Protein AF-A0A9R1GMR2-F1 (afdb_monomer)

InterPro domains:
  IPR013057 Amino acid transporter, transmembrane domain [PF01490] (35-190)

Secondary structure (DSSP, 8-state):
-HHHHHHHS-HHHHHHHHHHHHHHHHHHHHHHHHHHHHHHHHH-S-GGGHHHHHHHHHHHHHHHHHHHHHHHHHHHHHHHHH-S-HHHHS---HHHHHHHHHHHHHHHHHHHHHHHHHHHHHHHHTT-TT---HHHHHHHHHHHHHHHHHHHHH---HHHHHHHHIIIIIIIIIIIHHHHHHHHHT-STTT-

Foldseek 3Di:
DLVVLPVPCPPVNVVVLLVVVLVVLLVLVLCVVVVVVVVVLVPDPDNVCVVVVVVVVVVVVCVVPVVVVVVLCVVQVVVCVVPVDSLVPDPDDPVSVVVVVVVVVVVVVVVV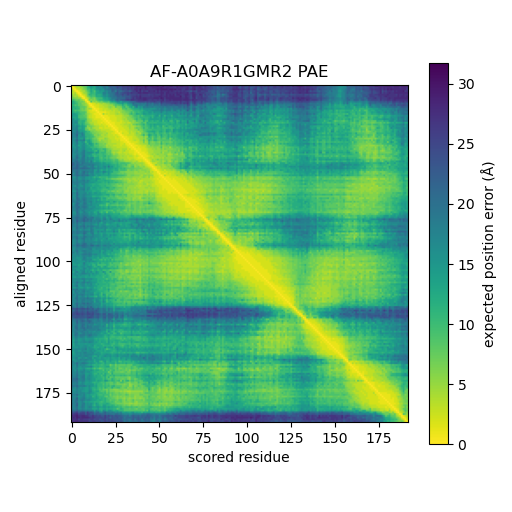VSCVVVLVVQCVVVVVVPPPDPVVSVVSSCVVVVSVVVSCVNDVPPPVSCVSNCVPNCCCNVPVPVVVVVCVQCVDPVRD

pLDDT: mean 72.35, std 10.61, range [33.09, 90.38]

Solvent-accessible surface area (backbone atoms only — not comparable to full-atom values): 10984 Å² total; per-residue (Å²): 111,71,69,63,47,65,72,67,51,48,76,65,57,53,51,50,53,49,48,52,49,47,52,52,52,34,56,51,48,45,52,48,52,57,48,49,57,49,49,54,47,67,72,39,96,58,54,90,52,47,70,61,53,51,52,52,50,51,53,50,51,46,65,61,46,51,59,56,50,50,53,49,42,73,74,41,47,78,56,47,78,82,35,74,49,74,79,73,72,54,72,96,40,76,68,51,53,51,51,51,52,52,50,51,54,48,50,54,52,51,48,55,60,61,47,48,61,52,47,51,53,49,36,56,74,70,64,56,75,84,63,87,51,67,67,63,54,53,58,67,41,44,77,63,48,50,57,55,53,52,49,50,72,76,52,80,51,64,47,66,49,52,51,51,42,50,58,53,40,46,45,45,57,70,46,49,51,51,50,52,50,50,54,62,64,46,63,47,87,91,60,104

Mean predicted aligned error: 11.54 Å

Organism: Triticum aestivum (NCBI:txid4565)

Radius of gyration: 20.89 Å; Cα contacts (8 Å, |Δi|>4): 67; chains: 1; bounding box: 50×49×48 Å

Sequence (192 aa):
WFEVLDGLLGRHWRNVGLAFNCTFLLFGSVIQLIACAREVMHAMWRPQKFKGIYLMATAYVLTLTLPSAASVYWAFGDELLTHSNALSLLPRTPFRDAAVVLMLVHQFITFGFACTPLYFVWEKLIGLHDCRSLCKRAAARLPVVVPIWFLAIVFPFFGPINSAVGSLLVSFTVYIIPALAHMITYRSAHAR

Structure (mmCIF, N/CA/C/O backbone):
data_AF-A0A9R1GMR2-F1
#
_entry.id   AF-A0A9R1GMR2-F1
#
loop_
_atom_site.group_PDB
_atom_site.id
_atom_site.type_symbol
_atom_site.label_atom_id
_atom_site.label_alt_id
_atom_site.label_comp_id
_atom_site.label_asym_id
_atom_site.label_entity_id
_atom_site.label_seq_id
_atom_site.pdbx_PDB_ins_code
_atom_site.Cartn_x
_atom_site.Cartn_y
_atom_site.Cartn_z
_atom_site.occupancy
_atom_site.B_iso_or_equiv
_atom_site.auth_seq_id
_atom_site.auth_comp_id
_atom_site.auth_asym_id
_atom_site.auth_atom_id
_atom_site.pdbx_PDB_model_num
ATOM 1 N N . TRP A 1 1 ? 1.083 -24.782 -15.218 1.00 35.00 1 TRP A N 1
ATOM 2 C CA . TRP A 1 1 ? 0.122 -24.505 -14.122 1.00 35.00 1 TRP A CA 1
ATOM 3 C C . TRP A 1 1 ? -0.592 -23.165 -14.302 1.00 35.00 1 TRP A C 1
ATOM 5 O O . TRP A 1 1 ? -1.801 -23.135 -14.140 1.00 35.00 1 TRP A O 1
ATOM 15 N N . PHE A 1 2 ? 0.111 -22.100 -14.718 1.00 33.09 2 PHE A N 1
ATOM 16 C CA . PHE A 1 2 ? -0.483 -20.808 -15.108 1.00 33.09 2 PHE A CA 1
ATOM 17 C C . PHE A 1 2 ? -1.527 -20.914 -16.246 1.00 33.09 2 PHE A C 1
ATOM 19 O O . PHE A 1 2 ? -2.593 -20.326 -16.140 1.00 33.09 2 PHE A O 1
ATOM 26 N N . GLU A 1 3 ? -1.286 -21.740 -17.273 1.00 39.78 3 GLU A N 1
ATOM 27 C CA . GLU A 1 3 ? -2.216 -21.910 -18.413 1.00 39.78 3 GLU A CA 1
ATOM 28 C C . GLU A 1 3 ? -3.515 -22.666 -18.082 1.00 39.78 3 GLU A C 1
ATOM 30 O O . GLU A 1 3 ? -4.559 -22.384 -18.661 1.00 39.78 3 GLU A O 1
ATOM 35 N N . VAL A 1 4 ? -3.484 -23.607 -17.130 1.00 45.56 4 VAL A N 1
ATOM 36 C CA . VAL A 1 4 ? -4.685 -24.374 -16.738 1.00 45.56 4 VAL A CA 1
ATOM 37 C C . VAL A 1 4 ? -5.609 -23.520 -15.868 1.00 45.56 4 VAL A C 1
ATOM 39 O O . VAL A 1 4 ? -6.827 -23.656 -15.939 1.00 45.56 4 VAL A O 1
ATOM 42 N N . LEU A 1 5 ? -5.044 -22.605 -15.076 1.00 45.72 5 LEU A N 1
ATOM 43 C CA . LEU A 1 5 ? -5.815 -21.699 -14.230 1.00 45.72 5 LEU A CA 1
ATOM 44 C C . LEU A 1 5 ? -6.415 -20.526 -15.017 1.00 45.72 5 LEU A C 1
ATOM 46 O O . LEU A 1 5 ? -7.558 -20.163 -14.758 1.00 45.72 5 LEU A O 1
ATOM 50 N N . ASP A 1 6 ? -5.689 -19.978 -15.997 1.00 47.38 6 ASP A N 1
ATOM 51 C CA . ASP A 1 6 ? -6.188 -18.888 -16.852 1.00 47.38 6 ASP A CA 1
ATOM 52 C C . ASP A 1 6 ? -7.309 -19.372 -17.798 1.00 47.38 6 ASP A C 1
ATOM 54 O O . ASP A 1 6 ? -8.230 -18.622 -18.120 1.00 47.38 6 ASP A O 1
ATOM 58 N N . GLY A 1 7 ? -7.292 -20.662 -18.167 1.00 50.00 7 GLY A N 1
ATOM 59 C CA . GLY A 1 7 ? -8.358 -21.307 -18.939 1.00 50.00 7 GLY A CA 1
ATOM 60 C C . GLY A 1 7 ? -9.614 -21.680 -18.137 1.00 50.00 7 GLY A C 1
ATOM 61 O O . GLY A 1 7 ? -10.703 -21.714 -18.707 1.00 50.00 7 GLY A O 1
ATOM 62 N N . LEU A 1 8 ? -9.500 -21.949 -16.828 1.00 50.34 8 LEU A N 1
ATOM 63 C CA . LEU A 1 8 ? -10.621 -22.426 -15.997 1.00 50.34 8 LEU A CA 1
ATOM 64 C C . LEU A 1 8 ? -11.260 -21.320 -15.141 1.00 50.34 8 LEU A C 1
ATOM 66 O O . LEU A 1 8 ? -12.461 -21.345 -14.864 1.00 50.34 8 LEU A O 1
ATOM 70 N N . LEU A 1 9 ? -10.468 -20.339 -14.705 1.00 54.12 9 LEU A N 1
ATOM 71 C CA . LEU A 1 9 ? -10.901 -19.278 -13.806 1.00 54.12 9 LEU A CA 1
ATOM 72 C C . LEU A 1 9 ? -11.269 -18.034 -14.624 1.00 54.12 9 LEU A C 1
ATOM 74 O O . LEU A 1 9 ? -10.518 -17.067 -14.737 1.00 54.12 9 LEU A O 1
ATOM 78 N N . GLY A 1 10 ? -12.458 -18.077 -15.228 1.00 57.47 10 GLY A N 1
ATOM 79 C CA . GLY A 1 10 ? -12.976 -16.994 -16.061 1.00 57.47 10 GLY A CA 1
ATOM 80 C C . GLY A 1 10 ? -12.913 -15.617 -15.383 1.00 57.47 10 GLY A C 1
ATOM 81 O O . GLY A 1 10 ? -12.927 -15.490 -14.157 1.00 57.47 10 GLY A O 1
ATOM 82 N N . ARG A 1 11 ? -12.911 -14.557 -16.203 1.00 58.81 11 ARG A N 1
ATOM 83 C CA . ARG A 1 11 ? -12.774 -13.129 -15.828 1.00 58.81 11 ARG A CA 1
ATOM 84 C C . ARG A 1 11 ? -13.598 -12.701 -14.598 1.00 58.81 11 ARG A C 1
ATOM 86 O O . ARG A 1 11 ? -13.189 -11.804 -13.868 1.00 58.81 11 ARG A O 1
ATOM 93 N N . HIS A 1 12 ? -14.729 -13.364 -14.353 1.00 59.09 12 HIS A N 1
ATOM 94 C CA . HIS A 1 12 ? -15.592 -13.174 -13.186 1.00 59.09 12 HIS A CA 1
ATOM 95 C C . HIS A 1 12 ? -14.939 -13.589 -11.856 1.00 59.09 12 HIS A C 1
ATOM 97 O O . HIS A 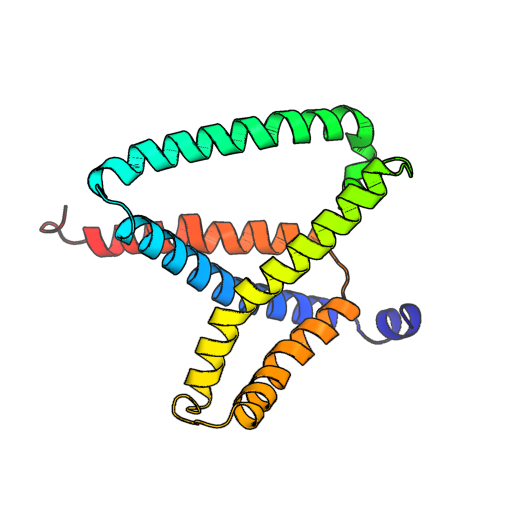1 12 ? -14.935 -12.803 -10.913 1.00 59.09 12 HIS A O 1
ATOM 103 N N . TRP A 1 13 ? -14.318 -14.766 -11.779 1.00 59.47 13 TRP A N 1
ATOM 104 C CA . TRP A 1 13 ? -13.655 -15.255 -10.562 1.00 59.47 13 TRP A CA 1
ATOM 105 C C . TRP A 1 13 ? -12.412 -14.438 -10.207 1.00 59.47 13 TRP A C 1
ATOM 107 O O . TRP A 1 13 ? -12.139 -14.199 -9.032 1.00 59.47 13 TRP A O 1
ATOM 117 N N . ARG A 1 14 ? -11.711 -13.923 -11.223 1.00 57.59 14 ARG A N 1
ATOM 118 C CA . ARG A 1 14 ? -10.612 -12.967 -11.046 1.00 57.59 14 ARG A CA 1
ATOM 119 C C . ARG A 1 14 ? -11.086 -11.663 -10.411 1.00 57.59 14 ARG A C 1
ATOM 121 O O . ARG A 1 14 ? -10.460 -11.170 -9.478 1.00 57.59 14 ARG A O 1
ATOM 128 N N . ASN A 1 15 ? -12.211 -11.128 -10.879 1.00 61.62 15 ASN A N 1
ATOM 129 C CA . ASN A 1 15 ? -12.783 -9.903 -10.327 1.00 61.62 15 ASN A CA 1
ATOM 130 C C . ASN A 1 15 ? -13.328 -10.117 -8.908 1.00 61.62 15 ASN A C 1
ATOM 132 O O . ASN A 1 15 ? -13.170 -9.238 -8.069 1.00 61.62 15 ASN A O 1
ATOM 136 N N . VAL A 1 16 ? -13.908 -11.286 -8.616 1.00 64.12 16 VAL A N 1
ATOM 137 C CA . VAL A 1 16 ? -14.381 -11.646 -7.268 1.00 64.12 16 VAL A CA 1
ATOM 138 C C . VAL A 1 16 ? -13.211 -11.795 -6.291 1.00 64.12 16 VAL A C 1
ATOM 140 O O . VAL A 1 16 ? -13.266 -11.245 -5.195 1.00 64.12 16 VAL A O 1
ATOM 143 N N . GLY A 1 17 ? -12.125 -12.463 -6.690 1.00 59.56 17 GLY A N 1
ATOM 144 C CA . GLY A 1 17 ? -10.912 -12.573 -5.874 1.00 59.56 17 GLY A CA 1
ATOM 145 C C . GLY A 1 17 ? -10.229 -11.222 -5.643 1.00 59.56 17 GLY A C 1
ATOM 146 O O . GLY A 1 17 ? -9.787 -10.933 -4.532 1.00 59.56 17 GLY A O 1
ATOM 147 N N . LEU A 1 18 ? -10.190 -10.360 -6.664 1.00 61.50 18 LEU A N 1
ATOM 148 C CA . LEU A 1 18 ? -9.691 -8.990 -6.539 1.00 61.50 18 LEU A CA 1
ATOM 149 C C . LEU A 1 18 ? -10.571 -8.163 -5.594 1.00 61.50 18 LEU A C 1
ATOM 151 O O . LEU A 1 18 ? -10.045 -7.505 -4.706 1.00 61.50 18 LEU A O 1
ATOM 155 N N . ALA A 1 19 ? -11.896 -8.235 -5.740 1.00 64.38 19 ALA A N 1
ATOM 156 C CA . ALA A 1 19 ? -12.843 -7.529 -4.881 1.00 64.38 19 ALA A CA 1
ATOM 157 C C . ALA A 1 19 ? -12.727 -7.987 -3.423 1.00 64.38 19 ALA A C 1
ATOM 159 O O . ALA A 1 19 ? -12.597 -7.149 -2.537 1.00 64.38 19 ALA A O 1
ATOM 160 N N . PHE A 1 20 ? -12.680 -9.297 -3.173 1.00 64.44 20 PHE A N 1
ATOM 161 C CA . PHE A 1 20 ? -12.497 -9.851 -1.833 1.00 64.44 20 PHE A CA 1
ATOM 162 C C . PHE A 1 20 ? -11.169 -9.407 -1.197 1.00 64.44 20 PHE A C 1
ATOM 164 O O . PHE A 1 20 ? -11.166 -8.938 -0.058 1.00 64.44 20 PHE A O 1
ATOM 171 N N . ASN A 1 21 ? -10.057 -9.470 -1.942 1.00 61.28 21 ASN A N 1
ATOM 172 C CA . ASN A 1 21 ? -8.765 -8.942 -1.490 1.00 61.28 21 ASN A CA 1
ATOM 173 C C . ASN A 1 21 ? -8.837 -7.449 -1.191 1.00 61.28 21 ASN A C 1
ATOM 175 O O . ASN A 1 21 ? -8.389 -7.020 -0.134 1.00 61.28 21 ASN A O 1
ATOM 179 N N . CYS A 1 22 ? -9.406 -6.657 -2.100 1.00 62.34 22 CYS A N 1
ATOM 180 C CA . CYS A 1 22 ? -9.548 -5.220 -1.918 1.00 62.34 22 CYS A CA 1
ATOM 181 C C . CYS A 1 22 ? -10.369 -4.907 -0.671 1.00 62.34 22 CYS A C 1
ATOM 183 O O . CYS A 1 22 ? -9.959 -4.044 0.091 1.00 62.34 22 CYS A O 1
ATOM 185 N N . THR A 1 23 ? -11.469 -5.619 -0.417 1.00 64.62 23 THR A N 1
ATOM 186 C CA . THR A 1 23 ? -12.300 -5.437 0.779 1.00 64.62 23 THR A CA 1
ATOM 187 C C . THR A 1 23 ? -11.544 -5.806 2.054 1.00 64.62 23 THR A C 1
ATOM 189 O O . THR A 1 23 ? -11.531 -5.027 3.004 1.00 64.62 23 THR A O 1
ATOM 192 N N . PHE A 1 24 ? -10.873 -6.957 2.085 1.00 64.56 24 PHE A N 1
ATOM 193 C CA . PHE A 1 24 ? -10.128 -7.404 3.261 1.00 64.56 24 PHE A CA 1
ATOM 194 C C . PHE A 1 24 ? -8.916 -6.506 3.561 1.00 64.56 24 PHE A C 1
ATOM 196 O O . PHE A 1 24 ? -8.709 -6.099 4.706 1.00 64.56 24 PHE A O 1
ATOM 203 N N . LEU A 1 25 ? -8.166 -6.118 2.525 1.00 64.44 25 LEU A N 1
ATOM 204 C CA . LEU A 1 25 ? -7.090 -5.132 2.621 1.00 64.44 25 LEU A CA 1
ATOM 205 C C . LEU A 1 25 ? -7.633 -3.764 3.025 1.00 64.44 25 LEU A C 1
ATOM 207 O O . LEU A 1 25 ? -6.976 -3.072 3.799 1.00 64.44 25 LEU A O 1
ATOM 211 N N . LEU A 1 26 ? -8.834 -3.389 2.577 1.00 65.56 26 LEU A N 1
ATOM 212 C CA . LEU A 1 26 ? -9.488 -2.163 3.015 1.00 65.56 26 LEU A CA 1
ATOM 213 C C . LEU A 1 26 ? -9.686 -2.163 4.522 1.00 65.56 26 LEU A C 1
ATOM 215 O O . LEU A 1 26 ? -9.148 -1.294 5.201 1.00 65.56 26 LEU A O 1
ATOM 219 N N . PHE A 1 27 ? -10.375 -3.167 5.060 1.00 66.31 27 PHE A N 1
ATOM 220 C CA . PHE A 1 27 ? -10.623 -3.249 6.498 1.00 66.31 27 PHE A CA 1
ATOM 221 C C . PHE A 1 27 ? -9.325 -3.329 7.311 1.00 66.31 27 PHE A C 1
ATOM 223 O O . PHE A 1 27 ? -9.172 -2.578 8.274 1.00 66.31 27 PHE A O 1
ATOM 230 N N . GLY A 1 28 ? -8.365 -4.167 6.904 1.00 65.94 28 GLY A N 1
ATOM 231 C CA . GLY A 1 28 ? -7.078 -4.296 7.593 1.00 65.94 28 GLY A CA 1
ATOM 232 C C . GLY A 1 28 ? -6.288 -2.987 7.625 1.00 65.94 28 GLY A C 1
ATOM 233 O O . GLY A 1 28 ? -5.808 -2.570 8.678 1.00 65.94 28 GLY A O 1
ATOM 234 N N . SER A 1 29 ? -6.216 -2.286 6.496 1.00 64.75 29 SER A N 1
ATOM 235 C CA . SER A 1 29 ? -5.419 -1.063 6.381 1.00 64.75 29 SER A CA 1
ATOM 236 C C . SER A 1 29 ? -6.103 0.154 7.003 1.00 64.75 29 SER A C 1
ATOM 238 O O . SER A 1 29 ? -5.415 1.006 7.557 1.00 64.75 29 SER A O 1
ATOM 240 N N . VAL A 1 30 ? -7.442 0.237 6.976 1.00 66.81 30 VAL A N 1
ATOM 241 C CA . VAL A 1 30 ? -8.209 1.264 7.710 1.00 66.81 30 VAL A CA 1
ATOM 242 C C . VAL A 1 30 ? -7.910 1.151 9.205 1.00 66.81 30 VAL A C 1
ATOM 244 O O . VAL A 1 30 ? -7.571 2.143 9.850 1.00 66.81 30 VAL A O 1
ATOM 247 N N . ILE A 1 31 ? -8.003 -0.067 9.749 1.00 67.25 31 ILE A N 1
ATOM 248 C CA . ILE A 1 31 ? -7.733 -0.338 11.164 1.00 67.25 31 ILE A CA 1
ATOM 249 C C . ILE A 1 31 ? -6.278 0.008 11.491 1.00 67.25 31 ILE A C 1
ATOM 251 O O . ILE A 1 31 ? -6.029 0.705 12.473 1.00 67.25 31 ILE A O 1
ATOM 255 N N . GLN A 1 32 ? -5.330 -0.406 10.644 1.00 66.69 32 GLN A N 1
ATOM 256 C CA . GLN A 1 32 ? -3.908 -0.102 10.811 1.00 66.69 32 GLN A CA 1
ATOM 257 C C . GLN A 1 32 ? -3.636 1.408 10.808 1.00 66.69 32 GLN A C 1
ATOM 259 O O . GLN A 1 32 ? -2.922 1.896 11.679 1.00 66.69 32 GLN A O 1
ATOM 264 N N . LEU A 1 33 ? -4.196 2.155 9.852 1.00 70.44 33 LEU A N 1
ATOM 265 C CA . LEU A 1 33 ? -3.945 3.587 9.695 1.00 70.44 33 LEU A CA 1
ATOM 266 C C . LEU A 1 33 ? -4.486 4.380 10.887 1.00 70.44 33 LEU A C 1
ATOM 268 O O . LEU A 1 33 ? -3.769 5.202 11.457 1.00 70.44 33 LEU A O 1
ATOM 272 N N . ILE A 1 34 ? -5.731 4.109 11.289 1.00 70.19 34 ILE A N 1
ATOM 273 C CA . ILE A 1 34 ? -6.378 4.804 12.408 1.00 70.19 34 ILE A CA 1
ATOM 274 C C . ILE A 1 34 ? -5.680 4.456 13.727 1.00 70.19 34 ILE A C 1
ATOM 276 O O . ILE A 1 34 ? -5.425 5.352 14.535 1.00 70.19 34 ILE A O 1
ATOM 280 N N . ALA A 1 35 ? -5.338 3.181 13.940 1.00 70.94 35 ALA A N 1
ATOM 281 C CA . ALA A 1 35 ? -4.607 2.751 15.127 1.00 70.94 35 ALA A CA 1
ATOM 282 C C . ALA A 1 35 ? -3.218 3.396 15.177 1.00 70.94 35 ALA A C 1
ATOM 284 O O . ALA A 1 35 ? -2.896 4.057 16.156 1.00 70.94 35 ALA A O 1
ATOM 285 N N . CYS A 1 36 ? -2.433 3.301 14.102 1.00 72.88 36 CYS A N 1
ATOM 286 C CA . CYS A 1 36 ? -1.083 3.858 14.040 1.00 72.88 36 CYS A CA 1
ATOM 287 C C . CYS A 1 36 ? -1.075 5.374 14.279 1.00 72.88 36 CYS A C 1
ATOM 289 O O . CYS A 1 36 ? -0.302 5.864 15.100 1.00 72.88 36 CYS A O 1
ATOM 291 N N . ALA A 1 37 ? -1.980 6.121 13.639 1.00 72.75 37 ALA A N 1
ATOM 292 C CA . ALA A 1 37 ? -2.071 7.565 13.838 1.00 72.75 37 ALA A CA 1
ATOM 293 C C . ALA A 1 37 ? -2.402 7.933 15.296 1.00 72.75 37 ALA A C 1
ATOM 295 O O . ALA A 1 37 ? -1.811 8.866 15.845 1.00 72.75 37 ALA A O 1
ATOM 296 N N . ARG A 1 38 ? -3.312 7.193 15.947 1.00 72.25 38 ARG A N 1
ATOM 297 C CA . ARG A 1 38 ? -3.628 7.412 17.367 1.00 72.25 38 ARG A CA 1
ATOM 298 C C . ARG A 1 38 ? -2.489 7.015 18.296 1.00 72.25 38 ARG A C 1
ATOM 300 O O . ARG A 1 38 ? -2.214 7.770 19.221 1.00 72.25 38 ARG A O 1
ATOM 307 N N . GLU A 1 39 ? -1.846 5.877 18.064 1.00 80.19 39 GLU A N 1
ATOM 308 C CA . GLU A 1 39 ? -0.717 5.407 18.873 1.00 80.19 39 GLU A CA 1
ATOM 309 C C . GLU A 1 39 ? 0.453 6.390 18.806 1.00 80.19 39 GLU A C 1
ATOM 311 O O . GLU A 1 39 ? 0.979 6.789 19.841 1.00 80.19 39 GLU A O 1
ATOM 316 N N . VAL A 1 40 ? 0.802 6.879 17.610 1.00 79.25 40 VAL A N 1
ATOM 317 C CA . VAL A 1 40 ? 1.842 7.908 17.448 1.00 79.25 40 VAL A CA 1
ATOM 318 C C . VAL A 1 40 ? 1.463 9.184 18.198 1.00 79.25 40 VAL A C 1
ATOM 320 O O . VAL A 1 40 ? 2.293 9.749 18.904 1.00 79.25 40 VAL A O 1
ATOM 323 N N . MET A 1 41 ? 0.208 9.628 18.097 1.00 77.38 41 MET A N 1
ATOM 324 C CA . MET A 1 41 ? -0.261 10.814 18.816 1.00 77.38 41 MET A CA 1
ATOM 325 C C . MET A 1 41 ? -0.205 10.639 20.343 1.00 77.38 41 MET A C 1
ATOM 327 O O . MET A 1 41 ? 0.137 11.593 21.038 1.00 77.38 41 MET A O 1
ATOM 331 N N . HIS A 1 42 ? -0.516 9.448 20.862 1.00 76.94 42 HIS A N 1
ATOM 332 C CA . HIS A 1 42 ? -0.428 9.131 22.294 1.00 76.94 42 HIS A CA 1
ATOM 333 C C . HIS A 1 42 ? 1.008 8.978 22.790 1.00 76.94 42 HIS A C 1
ATOM 335 O O . HIS A 1 42 ? 1.313 9.385 23.906 1.00 76.94 42 HIS A O 1
ATOM 341 N N . ALA A 1 43 ? 1.900 8.435 21.965 1.00 82.75 43 ALA A N 1
ATOM 342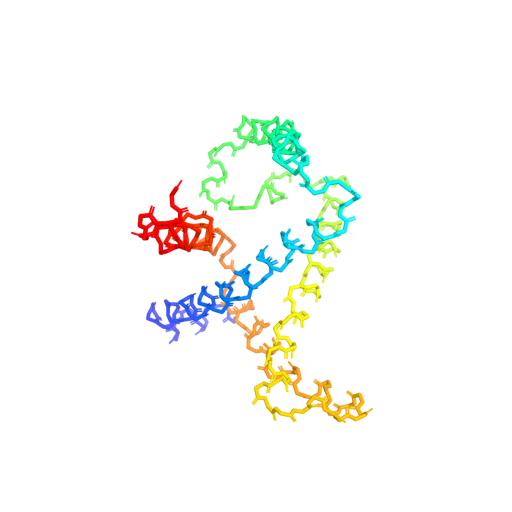 C CA . ALA A 1 43 ? 3.316 8.289 22.290 1.00 82.75 43 ALA A CA 1
ATOM 343 C C . ALA A 1 43 ? 4.074 9.631 22.275 1.00 82.75 43 ALA A C 1
ATOM 345 O O . ALA A 1 43 ? 5.184 9.735 22.800 1.00 82.75 43 ALA A O 1
ATOM 346 N N . MET A 1 44 ? 3.502 10.679 21.675 1.00 81.69 44 MET A N 1
ATOM 347 C CA . MET A 1 44 ? 4.131 11.993 21.613 1.00 81.69 44 MET A CA 1
ATOM 348 C C . MET A 1 44 ? 4.095 12.724 22.957 1.00 81.69 44 MET A C 1
ATOM 350 O O . MET A 1 44 ? 3.036 13.046 23.487 1.00 81.69 44 MET A O 1
ATOM 354 N N . TRP A 1 45 ? 5.271 13.158 23.417 1.00 78.88 45 TRP A N 1
ATOM 355 C CA . TRP A 1 45 ? 5.428 13.986 24.622 1.00 78.88 45 TRP A CA 1
ATOM 356 C C . TRP A 1 45 ? 4.608 15.296 24.595 1.00 78.88 45 TRP A C 1
ATOM 358 O O . TRP A 1 45 ? 4.193 15.810 25.632 1.00 78.88 45 TRP A O 1
ATOM 368 N N . ARG A 1 46 ? 4.380 15.877 23.406 1.00 81.12 46 ARG A N 1
ATOM 369 C CA . ARG A 1 46 ? 3.597 17.114 23.197 1.00 81.12 46 ARG A CA 1
ATOM 370 C C . ARG A 1 46 ? 2.625 16.938 22.015 1.00 81.12 46 ARG A C 1
ATOM 372 O O . ARG A 1 46 ? 2.960 17.357 20.902 1.00 81.12 46 ARG A O 1
ATOM 379 N N . PRO A 1 47 ? 1.411 16.396 22.222 1.00 77.62 47 PRO A N 1
ATOM 380 C CA . PRO A 1 47 ? 0.473 16.090 21.133 1.00 77.62 47 PRO A CA 1
ATOM 381 C C . PRO A 1 47 ? -0.014 17.337 20.374 1.00 77.62 47 PRO A C 1
ATOM 383 O O . PRO A 1 47 ? -0.348 17.261 19.196 1.00 77.62 47 PRO A O 1
ATOM 386 N N . GLN A 1 48 ? 0.027 18.525 20.988 1.00 76.38 48 GLN A N 1
ATOM 387 C CA . GLN A 1 48 ? -0.376 19.780 20.335 1.00 76.38 48 GLN A CA 1
ATOM 388 C C . GLN A 1 48 ? 0.504 20.177 19.135 1.00 76.38 48 GLN A C 1
ATOM 390 O O . GLN A 1 48 ? 0.048 20.904 18.255 1.00 76.38 48 GLN A O 1
ATOM 395 N N . LYS A 1 49 ? 1.749 19.683 19.057 1.00 81.06 49 LYS A N 1
ATOM 396 C CA . LYS A 1 49 ? 2.662 19.954 17.931 1.00 81.06 49 LYS A CA 1
ATOM 397 C C . LYS A 1 49 ? 2.507 18.973 16.761 1.00 81.06 49 LYS A C 1
ATOM 399 O O . LYS A 1 49 ? 3.239 19.098 15.780 1.00 81.06 49 LYS A O 1
ATOM 404 N N . PHE A 1 50 ? 1.555 18.036 16.831 1.00 79.81 50 PHE A N 1
ATOM 405 C CA . PHE A 1 50 ? 1.352 16.997 15.815 1.00 79.81 50 PHE A CA 1
ATOM 406 C C . PHE A 1 50 ? 1.224 17.569 14.399 1.00 79.81 50 PHE A C 1
ATOM 408 O O . PHE A 1 50 ? 1.893 17.091 13.492 1.00 79.81 50 PHE A O 1
ATOM 415 N N . LYS A 1 51 ? 0.456 18.652 14.214 1.00 80.31 51 LYS A N 1
ATOM 416 C CA . LYS A 1 51 ? 0.234 19.273 12.894 1.00 80.31 51 LYS A CA 1
ATOM 417 C C . LYS A 1 51 ? 1.539 19.709 12.209 1.00 80.31 51 LYS A C 1
ATOM 419 O O . LYS A 1 51 ? 1.735 19.427 11.032 1.00 80.31 51 LYS A O 1
ATOM 424 N N . GLY A 1 52 ? 2.435 20.369 12.948 1.00 83.75 52 GLY A N 1
ATOM 425 C CA . GLY A 1 52 ? 3.708 20.854 12.405 1.00 83.75 52 GLY A CA 1
ATOM 426 C C . GLY A 1 52 ? 4.692 19.722 12.107 1.00 83.75 52 GLY A C 1
ATOM 427 O O . GLY A 1 52 ? 5.325 19.713 11.055 1.00 83.75 52 GLY A O 1
ATOM 428 N N . ILE A 1 53 ? 4.768 18.729 12.998 1.00 84.81 53 ILE A N 1
ATOM 429 C CA . ILE A 1 53 ? 5.627 17.552 12.808 1.00 84.81 53 ILE A CA 1
ATOM 430 C C . ILE A 1 53 ? 5.133 16.707 11.630 1.00 84.81 53 ILE A C 1
ATOM 432 O O . ILE A 1 53 ? 5.941 16.262 10.823 1.00 84.81 53 ILE A O 1
ATOM 436 N N . TYR A 1 54 ? 3.818 16.538 11.485 1.00 83.88 54 TYR A N 1
ATOM 437 C CA . TYR A 1 54 ? 3.217 15.805 10.373 1.00 83.88 54 TYR A CA 1
ATOM 438 C C . TYR A 1 54 ? 3.518 16.465 9.021 1.00 83.88 54 TYR A C 1
ATOM 440 O O . TYR A 1 54 ? 3.874 15.784 8.059 1.00 83.88 54 TYR A O 1
ATOM 448 N N . LEU A 1 55 ? 3.450 17.799 8.951 1.00 86.38 55 LEU A N 1
ATOM 449 C CA . LEU A 1 55 ? 3.790 18.548 7.740 1.00 86.38 55 LEU A CA 1
ATOM 450 C C . LEU A 1 55 ? 5.280 18.425 7.390 1.00 86.38 55 LEU A C 1
ATOM 452 O O . LEU A 1 55 ? 5.620 18.171 6.237 1.00 86.38 55 LEU A O 1
ATOM 456 N N . MET A 1 56 ? 6.165 18.524 8.385 1.00 87.44 56 MET A N 1
ATOM 457 C CA . MET A 1 56 ? 7.603 18.321 8.191 1.00 87.44 56 MET A CA 1
ATOM 458 C C . MET A 1 56 ? 7.926 16.888 7.743 1.00 87.44 56 MET A C 1
ATOM 460 O O . MET A 1 56 ? 8.719 16.699 6.825 1.00 87.44 56 MET A O 1
ATOM 464 N N . ALA A 1 57 ? 7.284 15.881 8.337 1.00 86.12 57 ALA A N 1
ATOM 465 C CA . ALA A 1 57 ? 7.433 14.485 7.934 1.00 86.12 57 ALA A CA 1
ATOM 466 C C . ALA A 1 57 ? 6.947 14.254 6.494 1.00 86.12 57 ALA A C 1
ATOM 468 O O . ALA A 1 57 ? 7.610 13.565 5.724 1.00 86.12 57 ALA A O 1
ATOM 469 N N . THR A 1 58 ? 5.836 14.883 6.103 1.00 86.81 58 THR A N 1
ATOM 470 C CA . THR A 1 58 ? 5.323 14.826 4.726 1.00 86.81 58 THR A CA 1
ATOM 471 C C . THR A 1 58 ? 6.321 15.437 3.744 1.00 86.81 58 THR A C 1
ATOM 473 O O . THR A 1 58 ? 6.651 14.817 2.736 1.00 86.81 58 THR A O 1
ATOM 476 N N . ALA A 1 59 ? 6.861 16.618 4.057 1.00 90.38 59 ALA A N 1
ATOM 477 C CA . ALA A 1 59 ? 7.892 17.255 3.242 1.00 90.38 59 ALA A CA 1
ATOM 478 C C . ALA A 1 59 ? 9.151 16.377 3.126 1.00 90.38 59 ALA A C 1
ATOM 480 O O . ALA A 1 59 ? 9.678 16.201 2.031 1.00 90.38 59 ALA A O 1
ATOM 481 N N . TYR A 1 60 ? 9.585 15.756 4.224 1.00 89.88 60 TYR A N 1
ATOM 482 C CA . TYR A 1 60 ? 10.722 14.836 4.229 1.00 89.88 60 TYR A CA 1
ATOM 483 C C . TYR A 1 60 ? 10.495 13.614 3.321 1.00 89.88 60 TYR A C 1
ATOM 485 O O . TYR A 1 60 ? 11.330 13.303 2.471 1.00 89.88 60 TYR A O 1
ATOM 493 N N . VAL A 1 61 ? 9.335 12.958 3.420 1.00 88.94 61 VAL A N 1
ATOM 494 C CA . VAL A 1 61 ? 8.983 11.821 2.549 1.00 88.94 61 VAL A CA 1
ATOM 495 C C . VAL A 1 61 ? 8.956 12.236 1.078 1.00 88.94 61 VAL A C 1
ATOM 497 O O . VAL A 1 61 ? 9.456 11.502 0.223 1.00 88.94 61 VAL A O 1
ATOM 500 N N . LEU A 1 62 ? 8.439 13.428 0.771 1.00 86.06 62 LEU A N 1
ATOM 501 C CA . LEU A 1 62 ? 8.461 13.970 -0.588 1.00 86.06 62 LEU A CA 1
ATOM 502 C C . LEU A 1 62 ? 9.891 14.174 -1.096 1.00 86.06 62 LEU A C 1
ATOM 504 O O . LEU A 1 62 ? 10.180 13.800 -2.230 1.00 86.06 62 LEU A O 1
ATOM 508 N N . THR A 1 63 ? 10.805 14.683 -0.265 1.00 88.31 63 THR A N 1
ATOM 509 C CA . THR A 1 63 ? 12.211 14.856 -0.667 1.00 88.31 63 THR A CA 1
ATOM 510 C C . THR A 1 63 ? 12.943 13.542 -0.918 1.00 88.31 63 THR A C 1
ATOM 512 O O . THR A 1 63 ? 13.847 13.517 -1.744 1.00 88.31 63 THR A O 1
ATOM 515 N N . LEU A 1 64 ? 12.550 12.444 -0.269 1.00 88.25 64 LEU A N 1
ATOM 516 C CA . LEU A 1 64 ? 13.110 11.120 -0.558 1.00 88.25 64 LEU A CA 1
ATOM 517 C C . LEU A 1 64 ? 12.491 10.495 -1.816 1.00 88.25 64 LEU A C 1
ATOM 519 O O . LEU A 1 64 ? 13.186 9.873 -2.617 1.00 88.25 64 LEU A O 1
ATOM 523 N N . THR A 1 65 ? 11.181 10.667 -2.001 1.00 84.81 65 THR A N 1
ATOM 524 C CA . THR A 1 65 ? 10.423 9.962 -3.043 1.00 84.81 65 THR A CA 1
ATOM 525 C C . THR A 1 65 ? 10.546 10.639 -4.407 1.00 84.81 65 THR A C 1
ATOM 527 O O . THR A 1 65 ? 10.741 9.956 -5.409 1.00 84.81 65 THR A O 1
ATOM 530 N N . LEU A 1 66 ? 10.460 11.973 -4.469 1.00 86.06 66 LEU A N 1
ATOM 531 C CA . LEU A 1 66 ? 10.433 12.714 -5.735 1.00 86.06 66 LEU A CA 1
ATOM 532 C C . LEU A 1 66 ? 11.722 12.558 -6.557 1.00 86.06 66 LEU A C 1
ATOM 534 O O . LEU A 1 66 ? 11.604 12.249 -7.742 1.00 86.06 66 LEU A O 1
ATOM 538 N N . PRO A 1 67 ? 12.938 12.691 -5.988 1.00 87.94 67 PRO A N 1
ATOM 539 C CA . PRO A 1 67 ? 14.164 12.521 -6.767 1.00 87.94 67 PRO A CA 1
ATOM 540 C C . PRO A 1 67 ? 14.340 11.085 -7.263 1.00 87.94 67 PRO A C 1
ATOM 542 O O . PRO A 1 67 ? 14.763 10.875 -8.397 1.00 87.94 67 PRO A O 1
ATOM 545 N N . SER A 1 68 ? 13.975 10.094 -6.440 1.00 82.25 68 SER A N 1
ATOM 546 C CA . SER A 1 68 ? 14.059 8.683 -6.824 1.00 82.25 68 SER A CA 1
ATOM 547 C C . SER A 1 68 ? 13.039 8.311 -7.898 1.00 82.25 68 SER A C 1
ATOM 549 O O . SER A 1 68 ? 13.353 7.526 -8.784 1.00 82.25 68 SER A O 1
ATOM 551 N N . ALA A 1 69 ? 11.817 8.842 -7.834 1.00 81.81 69 ALA A N 1
ATOM 552 C CA . ALA A 1 69 ? 10.816 8.607 -8.867 1.00 81.81 69 ALA A CA 1
ATOM 553 C C . ALA A 1 69 ? 11.209 9.301 -10.178 1.00 81.81 69 ALA A C 1
ATOM 555 O O . ALA A 1 69 ? 11.112 8.694 -11.242 1.00 81.81 69 ALA A O 1
ATOM 556 N N . ALA A 1 70 ? 11.709 10.538 -10.100 1.00 84.81 70 ALA A N 1
ATOM 557 C CA . ALA A 1 70 ? 12.155 11.298 -11.263 1.00 84.81 70 ALA A CA 1
ATOM 558 C C . ALA A 1 70 ? 13.327 10.620 -11.989 1.00 84.81 70 ALA A C 1
ATOM 560 O O . ALA A 1 70 ? 13.319 10.562 -13.216 1.00 84.81 70 ALA A O 1
ATOM 561 N N . SER A 1 71 ? 14.303 10.064 -11.263 1.00 84.88 71 SER A N 1
ATOM 562 C CA . SER A 1 71 ? 15.449 9.380 -11.878 1.00 84.88 71 SER A CA 1
ATOM 563 C C . SER A 1 71 ? 15.057 8.083 -12.589 1.00 84.88 71 SER A C 1
ATOM 565 O O . SER A 1 71 ? 15.518 7.833 -13.701 1.00 84.88 71 SER A O 1
ATOM 567 N N . VAL A 1 72 ? 14.166 7.282 -11.997 1.00 82.62 72 VAL A N 1
ATOM 568 C CA . VAL A 1 72 ? 13.665 6.045 -12.619 1.00 82.62 72 VAL A CA 1
ATOM 569 C C . VAL A 1 72 ? 12.754 6.362 -13.808 1.00 82.62 72 VAL A C 1
ATOM 571 O O . VAL A 1 72 ? 12.860 5.702 -14.837 1.00 82.62 72 VAL A O 1
ATOM 574 N N . TYR A 1 73 ? 11.911 7.395 -13.709 1.00 82.69 73 TYR A N 1
ATOM 575 C CA . TYR A 1 73 ? 11.062 7.841 -14.818 1.00 82.69 73 TYR A CA 1
ATOM 576 C C . TYR A 1 73 ? 11.886 8.369 -15.998 1.00 82.69 73 TYR A C 1
ATOM 578 O O . TYR A 1 73 ? 11.588 8.054 -17.145 1.00 82.69 73 TYR A O 1
ATOM 586 N N . TRP A 1 74 ? 12.955 9.124 -15.726 1.00 84.69 74 TRP A N 1
ATOM 587 C CA . TRP A 1 74 ? 13.868 9.608 -16.762 1.00 84.69 74 TRP A CA 1
ATOM 588 C C . TRP A 1 74 ? 14.604 8.467 -17.477 1.00 84.69 74 TRP A C 1
ATOM 590 O O . TRP A 1 74 ? 14.837 8.546 -18.678 1.00 84.69 74 TRP A O 1
ATOM 600 N N . ALA A 1 75 ? 14.975 7.411 -16.748 1.00 82.06 75 ALA A N 1
ATOM 601 C CA . ALA A 1 75 ? 15.755 6.302 -17.295 1.00 82.06 75 ALA A CA 1
ATOM 602 C C . ALA A 1 75 ? 14.909 5.207 -17.973 1.00 82.06 75 ALA A C 1
ATOM 604 O O . ALA A 1 75 ? 15.371 4.617 -18.945 1.00 82.06 75 ALA A O 1
ATOM 605 N N . PHE A 1 76 ? 13.699 4.922 -17.476 1.00 79.38 76 PHE A N 1
ATOM 606 C CA . PHE A 1 76 ? 12.893 3.762 -17.893 1.00 79.38 76 PHE A CA 1
ATOM 607 C C . PHE A 1 76 ? 11.390 4.072 -18.041 1.00 79.38 76 PHE A C 1
ATOM 609 O O . PHE A 1 76 ? 10.556 3.179 -17.901 1.00 79.38 76 PHE A O 1
ATOM 616 N N . GLY A 1 77 ? 11.023 5.334 -18.292 1.00 74.69 77 GLY A N 1
ATOM 617 C CA . GLY A 1 77 ? 9.633 5.813 -18.306 1.00 74.69 77 GLY A CA 1
ATOM 618 C C . GLY A 1 77 ? 8.658 4.963 -19.129 1.00 74.69 77 GLY A C 1
ATOM 619 O O . GLY A 1 77 ? 7.616 4.565 -18.609 1.00 74.69 77 GLY A O 1
ATOM 620 N N . ASP A 1 78 ? 9.014 4.625 -20.371 1.00 74.12 78 ASP A N 1
ATOM 621 C CA . ASP A 1 78 ? 8.147 3.836 -21.261 1.00 74.12 78 ASP A CA 1
ATOM 622 C C . ASP A 1 78 ? 8.020 2.369 -20.813 1.00 74.12 78 ASP A C 1
ATOM 624 O O . ASP A 1 78 ? 6.952 1.764 -20.910 1.00 74.12 78 ASP A O 1
ATOM 628 N N . GLU A 1 79 ? 9.084 1.802 -20.243 1.00 71.94 79 GLU A N 1
ATOM 629 C CA . GLU A 1 79 ? 9.120 0.421 -19.747 1.00 71.94 79 GLU A CA 1
ATOM 630 C C . GLU A 1 79 ? 8.338 0.239 -18.433 1.00 71.94 79 GLU A C 1
ATOM 632 O O . GLU A 1 79 ? 7.803 -0.843 -18.168 1.00 71.94 79 GLU A O 1
ATOM 637 N N . LEU A 1 80 ? 8.199 1.298 -17.624 1.00 65.94 80 LEU A N 1
ATOM 638 C CA . LEU A 1 80 ? 7.374 1.303 -16.405 1.00 65.94 80 LEU A CA 1
ATOM 639 C C . LEU A 1 80 ? 5.873 1.153 -16.695 1.00 65.94 80 LEU A C 1
ATOM 641 O O . LEU A 1 80 ? 5.124 0.711 -15.821 1.00 65.94 80 LEU A O 1
ATOM 645 N N . LEU A 1 81 ? 5.420 1.494 -17.907 1.00 63.94 81 LEU A N 1
ATOM 646 C CA . LEU A 1 81 ? 4.022 1.313 -18.313 1.00 63.94 81 LEU A CA 1
ATOM 647 C C . LEU A 1 81 ? 3.666 -0.172 -18.461 1.00 63.94 81 LEU A C 1
ATOM 649 O O . LEU A 1 81 ? 2.541 -0.574 -18.165 1.00 63.94 81 LEU A O 1
ATOM 653 N N . THR A 1 82 ? 4.628 -0.995 -18.881 1.00 63.16 82 THR A N 1
ATOM 654 C CA . THR A 1 82 ? 4.461 -2.444 -19.067 1.00 63.16 82 THR A CA 1
ATOM 655 C C . THR A 1 82 ? 4.966 -3.261 -17.878 1.00 63.16 82 THR A C 1
ATOM 657 O O . THR A 1 82 ? 4.499 -4.380 -17.659 1.00 63.16 82 THR A O 1
ATOM 660 N N . HIS A 1 83 ? 5.867 -2.704 -17.063 1.00 65.69 83 HIS A N 1
ATOM 661 C CA . HIS A 1 83 ? 6.428 -3.350 -15.878 1.00 65.69 83 HIS A CA 1
ATOM 662 C C . HIS A 1 83 ? 6.168 -2.533 -14.608 1.00 65.69 83 HIS A C 1
ATOM 664 O O . HIS A 1 83 ? 6.845 -1.553 -14.318 1.00 65.69 83 HIS A O 1
ATOM 670 N N . SER A 1 84 ? 5.239 -3.002 -13.769 1.00 66.75 84 SER A N 1
ATOM 671 C CA . SER A 1 84 ? 4.863 -2.312 -12.522 1.00 66.75 84 SER A CA 1
ATOM 672 C C . SER A 1 84 ? 5.936 -2.325 -11.421 1.00 66.75 84 SER A C 1
ATOM 674 O O . SER A 1 84 ? 5.736 -1.707 -10.378 1.00 66.75 84 SER A O 1
ATOM 676 N N . ASN A 1 85 ? 7.047 -3.045 -11.605 1.00 70.50 85 ASN A N 1
ATOM 677 C CA . ASN A 1 85 ? 8.138 -3.128 -10.636 1.00 70.50 85 ASN A CA 1
ATOM 678 C C . ASN A 1 85 ? 9.410 -2.473 -11.199 1.00 70.50 85 ASN A C 1
ATOM 680 O O . ASN A 1 85 ? 10.036 -2.998 -12.113 1.00 70.50 85 ASN A O 1
ATOM 684 N N . ALA A 1 86 ? 9.852 -1.363 -10.611 1.00 65.94 86 ALA A N 1
ATOM 685 C CA . ALA A 1 86 ? 11.068 -0.674 -11.052 1.00 65.94 86 ALA A CA 1
ATOM 686 C C . ALA A 1 86 ? 12.342 -1.534 -10.895 1.00 65.94 86 ALA A C 1
ATOM 688 O O . ALA A 1 86 ? 13.257 -1.460 -11.714 1.00 65.94 86 ALA A O 1
ATOM 689 N N . LEU A 1 87 ? 12.395 -2.418 -9.888 1.00 68.88 87 LEU A N 1
ATOM 690 C CA . LEU A 1 87 ? 13.541 -3.310 -9.663 1.00 68.88 87 LEU A CA 1
ATOM 691 C C . LEU A 1 87 ? 13.653 -4.421 -10.719 1.00 68.88 87 LEU A C 1
ATOM 693 O O . LEU A 1 87 ? 14.700 -5.071 -10.803 1.00 68.88 87 LEU A O 1
ATOM 697 N N . SER A 1 88 ? 12.608 -4.679 -11.519 1.00 70.38 88 SER A N 1
ATOM 698 C CA . SER A 1 88 ? 12.714 -5.636 -12.627 1.00 70.38 88 SER A CA 1
ATOM 699 C C . SER A 1 88 ? 13.464 -5.070 -13.833 1.00 70.38 88 SER A C 1
ATOM 701 O O . SER A 1 88 ? 14.095 -5.861 -14.531 1.00 70.38 88 SER A O 1
ATOM 703 N N . LEU A 1 89 ? 13.451 -3.743 -14.010 1.00 72.62 89 LEU A N 1
ATOM 704 C CA . LEU A 1 89 ? 14.035 -3.025 -15.152 1.00 72.62 89 LEU A CA 1
ATOM 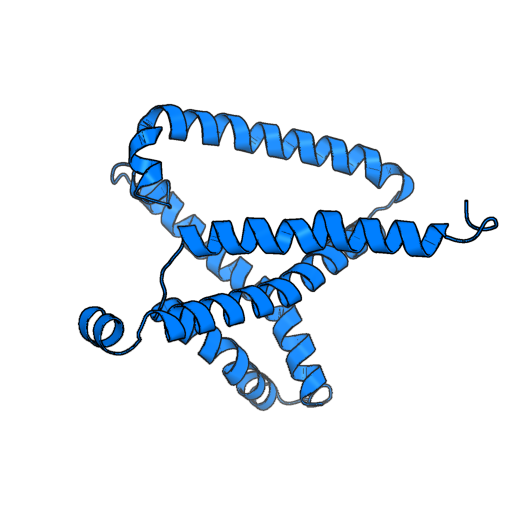705 C C . LEU A 1 89 ? 15.542 -2.765 -15.001 1.00 72.62 89 LEU A C 1
ATOM 707 O O . LEU A 1 89 ? 16.266 -2.656 -15.985 1.00 72.62 89 LEU A O 1
ATOM 711 N N . LEU A 1 90 ? 16.047 -2.713 -13.765 1.00 76.75 90 LEU A N 1
ATOM 712 C CA . LEU A 1 90 ? 17.468 -2.464 -13.516 1.00 76.75 90 LEU A CA 1
ATOM 713 C C . LEU A 1 90 ? 18.362 -3.610 -14.040 1.00 76.75 90 LEU A C 1
ATOM 715 O O . LEU A 1 90 ? 18.017 -4.785 -13.873 1.00 76.75 90 LEU A O 1
ATOM 719 N N . PRO A 1 91 ? 19.553 -3.318 -14.598 1.00 77.56 91 PRO A N 1
ATOM 720 C CA . PRO A 1 91 ? 20.492 -4.346 -15.043 1.00 77.56 91 PRO A CA 1
ATOM 721 C C . PRO A 1 91 ? 20.941 -5.231 -13.871 1.00 77.56 91 PRO A C 1
ATOM 723 O O . PRO A 1 91 ? 21.054 -4.774 -12.729 1.00 77.56 91 PRO A O 1
ATOM 726 N N . ARG A 1 92 ? 21.180 -6.525 -14.137 1.00 75.12 92 ARG A N 1
ATOM 727 C CA . ARG A 1 92 ? 21.634 -7.470 -13.103 1.00 75.12 92 ARG A CA 1
ATOM 728 C C . ARG A 1 92 ? 23.035 -7.099 -12.634 1.00 75.12 92 ARG A C 1
ATOM 730 O O . ARG A 1 92 ? 24.014 -7.279 -13.348 1.00 75.12 92 ARG A O 1
ATOM 737 N N . THR A 1 93 ? 23.093 -6.558 -11.427 1.00 89.50 93 THR A N 1
ATOM 738 C CA . THR A 1 93 ? 24.304 -6.141 -10.728 1.00 89.50 93 THR A CA 1
ATOM 739 C C . THR A 1 93 ? 24.197 -6.613 -9.278 1.00 89.50 93 THR A C 1
ATOM 741 O O . THR A 1 93 ? 23.080 -6.739 -8.768 1.00 89.50 93 THR A O 1
ATOM 744 N N . PRO A 1 94 ? 25.319 -6.817 -8.568 1.00 84.81 94 PRO A N 1
ATOM 745 C CA . PRO A 1 94 ? 25.280 -7.219 -7.161 1.00 84.81 94 PRO A CA 1
ATOM 746 C C . PRO A 1 94 ? 24.516 -6.220 -6.271 1.00 84.81 94 PRO A C 1
ATOM 748 O O . PRO A 1 94 ? 23.898 -6.617 -5.288 1.00 84.81 94 PRO A O 1
ATOM 751 N N . PHE A 1 95 ? 24.484 -4.933 -6.641 1.00 83.81 95 PHE A N 1
ATOM 752 C CA . PHE A 1 95 ? 23.684 -3.914 -5.953 1.00 83.81 95 PHE A CA 1
ATOM 753 C C . PHE A 1 95 ? 22.176 -4.108 -6.143 1.00 83.81 95 PHE A C 1
ATOM 755 O O . PHE A 1 95 ? 21.415 -3.959 -5.187 1.00 83.81 95 PHE A O 1
ATOM 762 N N . ARG A 1 96 ? 21.736 -4.475 -7.354 1.00 83.06 96 ARG A N 1
ATOM 763 C CA . ARG A 1 96 ? 20.336 -4.832 -7.614 1.00 83.06 96 ARG A CA 1
ATOM 764 C C . ARG A 1 96 ? 19.935 -6.058 -6.797 1.00 83.06 96 ARG A C 1
ATOM 766 O O . ARG A 1 96 ? 18.877 -6.040 -6.175 1.00 83.06 96 ARG A O 1
ATOM 773 N N . ASP A 1 97 ? 20.772 -7.091 -6.775 1.00 82.62 97 ASP A N 1
ATOM 774 C CA . ASP A 1 97 ? 20.467 -8.331 -6.056 1.00 82.62 97 ASP A CA 1
ATOM 775 C C . ASP A 1 97 ? 20.381 -8.085 -4.543 1.00 82.62 97 ASP A C 1
ATOM 777 O O . ASP A 1 97 ? 19.430 -8.528 -3.898 1.00 82.62 97 ASP A O 1
ATOM 781 N N . ALA A 1 98 ? 21.288 -7.274 -3.987 1.00 86.88 98 ALA A N 1
ATOM 782 C CA . ALA A 1 98 ? 21.208 -6.828 -2.597 1.00 86.88 98 ALA A CA 1
ATOM 783 C C . ALA A 1 98 ? 19.920 -6.034 -2.306 1.00 86.88 98 ALA A C 1
ATOM 785 O O . ALA A 1 98 ? 19.265 -6.277 -1.292 1.00 86.88 98 ALA A O 1
ATOM 786 N N . ALA A 1 99 ? 19.513 -5.125 -3.202 1.00 84.62 99 ALA A N 1
ATOM 787 C CA . ALA A 1 99 ? 18.276 -4.358 -3.056 1.00 84.62 99 ALA A CA 1
ATOM 788 C C . ALA A 1 99 ? 17.023 -5.250 -3.103 1.00 84.62 99 ALA A C 1
ATOM 790 O O . ALA A 1 99 ? 16.094 -5.050 -2.321 1.00 84.62 99 ALA A O 1
ATOM 791 N N . VAL A 1 100 ? 17.000 -6.264 -3.974 1.00 82.94 100 VAL A N 1
ATOM 792 C CA . VAL A 1 100 ? 15.902 -7.241 -4.048 1.00 82.94 100 VAL A CA 1
ATOM 793 C C . VAL A 1 100 ? 15.831 -8.077 -2.772 1.00 82.94 100 VAL A C 1
ATOM 795 O O . VAL A 1 100 ? 14.745 -8.238 -2.220 1.00 82.94 100 VAL A O 1
ATOM 798 N N . VAL A 1 101 ? 16.965 -8.562 -2.256 1.00 85.50 101 VAL A N 1
ATOM 799 C CA . VAL A 1 101 ? 17.005 -9.303 -0.983 1.00 85.50 101 VAL A CA 1
ATOM 800 C C . VAL A 1 101 ? 16.505 -8.431 0.168 1.00 85.50 101 VAL A C 1
ATOM 802 O O . VAL A 1 101 ? 15.664 -8.875 0.949 1.00 85.50 101 VAL A O 1
ATOM 805 N N . LEU A 1 102 ? 16.949 -7.174 0.244 1.00 83.94 102 LEU A N 1
ATOM 806 C CA . LEU A 1 102 ? 16.489 -6.237 1.268 1.00 83.94 102 LEU A CA 1
ATOM 807 C C . LEU A 1 102 ? 14.980 -5.973 1.160 1.00 83.94 102 LEU A C 1
ATOM 809 O O . LEU A 1 102 ? 14.289 -5.953 2.177 1.00 83.94 102 LEU A O 1
ATOM 813 N N . MET A 1 103 ? 14.454 -5.838 -0.060 1.00 84.25 103 MET A N 1
ATOM 814 C CA . MET A 1 103 ? 13.021 -5.674 -0.306 1.00 84.25 103 MET A CA 1
ATOM 815 C C . MET A 1 103 ? 12.218 -6.916 0.105 1.00 84.25 103 MET A C 1
ATOM 817 O O . MET A 1 103 ? 11.141 -6.782 0.680 1.00 84.25 103 MET A O 1
ATOM 821 N N . LEU A 1 104 ? 12.736 -8.126 -0.126 1.00 80.50 104 LEU A N 1
ATOM 822 C CA . LEU A 1 104 ? 12.099 -9.371 0.321 1.00 80.50 104 LEU A CA 1
ATOM 823 C C . LEU A 1 104 ? 12.063 -9.475 1.850 1.00 80.50 104 LEU A C 1
ATOM 825 O O . LEU A 1 104 ? 11.023 -9.817 2.413 1.00 80.50 104 LEU A O 1
ATOM 829 N N . VAL A 1 105 ? 13.166 -9.138 2.525 1.00 85.81 105 VAL A N 1
ATOM 830 C CA . VAL A 1 105 ? 13.228 -9.091 3.995 1.00 85.81 105 VAL A CA 1
ATOM 831 C C . VAL A 1 105 ? 12.240 -8.060 4.539 1.00 85.81 105 VAL A C 1
ATOM 833 O O . VAL A 1 105 ? 11.466 -8.372 5.444 1.00 85.81 105 VAL A O 1
ATOM 836 N N . HIS A 1 106 ? 12.212 -6.860 3.954 1.00 84.50 106 HIS A N 1
ATOM 837 C CA . HIS A 1 106 ? 11.233 -5.830 4.289 1.00 84.50 106 HIS A CA 1
ATOM 838 C C . HIS A 1 106 ? 9.803 -6.361 4.130 1.00 84.50 106 HIS A C 1
ATOM 840 O O . HIS A 1 106 ? 9.029 -6.322 5.082 1.00 84.50 106 HIS A O 1
ATOM 846 N N . GLN A 1 107 ? 9.466 -6.935 2.971 1.00 77.25 107 GLN A N 1
ATOM 847 C CA . GLN A 1 107 ? 8.123 -7.436 2.682 1.00 77.25 107 GLN A CA 1
ATOM 848 C C . GLN A 1 107 ? 7.693 -8.552 3.645 1.00 77.25 107 GLN A C 1
ATOM 850 O O . GLN A 1 107 ? 6.528 -8.596 4.043 1.00 77.25 107 GLN A O 1
ATOM 855 N N . PHE A 1 108 ? 8.620 -9.420 4.061 1.00 78.25 108 PHE A N 1
ATOM 856 C CA . PHE A 1 108 ? 8.364 -10.460 5.057 1.00 78.25 108 PHE A CA 1
ATOM 857 C C . PHE A 1 108 ? 8.011 -9.868 6.428 1.00 78.25 108 PHE A C 1
ATOM 859 O O . PHE A 1 108 ? 7.021 -10.265 7.047 1.00 78.25 108 PHE A O 1
ATOM 866 N N . ILE A 1 109 ? 8.776 -8.872 6.881 1.00 79.56 109 ILE A N 1
ATOM 867 C CA . ILE A 1 109 ? 8.524 -8.174 8.147 1.00 79.56 109 ILE A CA 1
ATOM 868 C C . ILE A 1 109 ? 7.194 -7.411 8.079 1.00 79.56 109 ILE A C 1
ATOM 870 O O . ILE A 1 109 ? 6.354 -7.555 8.969 1.00 79.56 109 ILE A O 1
ATOM 874 N N . THR A 1 110 ? 6.958 -6.650 7.007 1.00 76.81 110 THR A N 1
ATOM 875 C CA . THR A 1 110 ? 5.713 -5.897 6.794 1.00 76.81 110 THR A CA 1
ATOM 876 C C . THR A 1 110 ? 4.497 -6.817 6.775 1.00 76.81 110 THR A C 1
ATOM 878 O O . THR A 1 110 ? 3.485 -6.494 7.395 1.00 76.81 110 THR A O 1
ATOM 881 N N . PHE A 1 111 ? 4.591 -7.983 6.130 1.00 76.06 111 PHE A N 1
ATOM 882 C CA . PHE A 1 111 ? 3.521 -8.979 6.136 1.00 76.06 111 PHE A CA 1
ATOM 883 C C . PHE A 1 111 ? 3.206 -9.472 7.554 1.00 76.06 111 PHE A C 1
ATOM 885 O O . PHE A 1 111 ? 2.036 -9.533 7.934 1.00 76.06 111 PHE A O 1
ATOM 892 N N . GLY A 1 112 ? 4.230 -9.758 8.364 1.00 77.06 112 GLY A N 1
ATOM 893 C CA . GLY A 1 112 ? 4.052 -10.140 9.767 1.00 77.06 112 GLY A CA 1
ATOM 894 C C . GLY A 1 112 ? 3.313 -9.071 10.581 1.00 77.06 112 GLY A C 1
ATOM 895 O O . GLY A 1 112 ? 2.349 -9.378 11.290 1.00 77.06 112 GLY A O 1
ATOM 896 N N . PHE A 1 113 ? 3.700 -7.803 10.425 1.00 76.50 113 PHE A N 1
ATOM 897 C CA . PHE A 1 113 ? 3.027 -6.686 11.093 1.00 76.50 113 PHE A CA 1
ATOM 898 C C . PHE A 1 113 ? 1.590 -6.480 10.607 1.00 76.50 113 PHE A C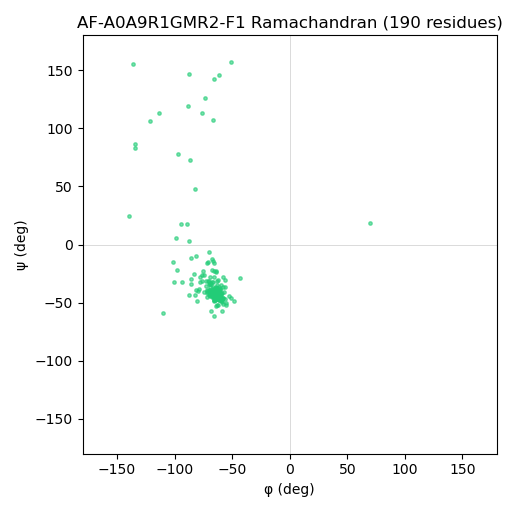 1
ATOM 900 O O . PHE A 1 113 ? 0.703 -6.286 11.435 1.00 76.50 113 PHE A O 1
ATOM 907 N N . ALA A 1 114 ? 1.337 -6.571 9.301 1.00 72.38 114 ALA A N 1
ATOM 908 C CA . ALA A 1 114 ? 0.006 -6.381 8.723 1.00 72.38 114 ALA A CA 1
ATOM 909 C C . ALA A 1 114 ? -0.970 -7.514 9.088 1.00 72.38 114 ALA A C 1
ATOM 911 O O . ALA A 1 114 ? -2.160 -7.275 9.290 1.00 72.38 114 ALA A O 1
ATOM 912 N N . CYS A 1 115 ? -0.483 -8.750 9.229 1.00 72.12 115 CYS A N 1
ATOM 913 C CA . CYS A 1 115 ? -1.322 -9.880 9.631 1.00 72.12 115 CYS A CA 1
ATOM 914 C C . CYS A 1 115 ? -1.672 -9.870 11.124 1.00 72.12 115 CYS A C 1
ATOM 916 O O . CYS A 1 115 ? -2.670 -10.463 11.521 1.00 72.12 115 CYS A O 1
ATOM 918 N N . THR A 1 116 ? -0.885 -9.194 11.963 1.00 75.19 116 THR A N 1
ATOM 919 C CA . THR A 1 116 ? -1.088 -9.164 13.421 1.00 75.19 116 THR A CA 1
ATOM 920 C C . THR A 1 116 ? -2.466 -8.625 13.846 1.00 75.19 116 THR A C 1
ATOM 922 O O . THR A 1 116 ? -3.157 -9.325 14.592 1.00 75.19 116 THR A O 1
ATOM 925 N N . PRO A 1 117 ? -2.936 -7.448 13.384 1.00 71.62 117 PRO A N 1
ATOM 926 C CA . PRO A 1 117 ? -4.279 -6.977 13.725 1.00 71.62 117 PRO A CA 1
ATOM 927 C C . PRO A 1 117 ? -5.375 -7.854 13.116 1.00 71.62 117 PRO A C 1
ATOM 929 O O . PRO A 1 117 ? -6.407 -8.057 13.749 1.00 71.62 117 PRO A O 1
ATOM 932 N N . LEU A 1 118 ? -5.150 -8.433 11.934 1.00 72.38 118 LEU A N 1
ATOM 933 C CA . LEU A 1 118 ? -6.098 -9.363 11.317 1.00 72.38 118 LEU A CA 1
ATOM 934 C C . LEU A 1 118 ? -6.272 -10.626 12.161 1.00 72.38 118 LEU A C 1
ATOM 936 O O . LEU A 1 118 ? -7.402 -11.045 12.406 1.00 72.38 118 LEU A O 1
ATOM 940 N N . TYR A 1 119 ? -5.177 -11.187 12.680 1.00 73.38 119 TYR A N 1
ATOM 941 C CA . TYR A 1 119 ? -5.242 -12.285 13.641 1.00 73.38 119 TYR A CA 1
ATOM 942 C C . TYR A 1 119 ? -5.974 -11.875 14.908 1.00 73.38 119 TYR A C 1
ATOM 944 O O . TYR A 1 119 ? -6.741 -12.672 15.427 1.00 73.38 119 TYR A O 1
ATOM 952 N N . PHE A 1 120 ? -5.785 -10.649 15.395 1.00 72.25 120 PHE A N 1
ATOM 953 C CA . PHE A 1 120 ? -6.477 -10.175 16.589 1.00 72.25 120 PHE A CA 1
ATOM 954 C C . PHE A 1 120 ? -7.995 -10.067 16.378 1.00 72.25 120 PHE A C 1
ATOM 956 O O . PHE A 1 120 ? -8.767 -10.544 17.210 1.00 72.25 120 PHE A O 1
ATOM 963 N N . VAL A 1 121 ? -8.439 -9.498 15.250 1.00 75.00 121 VAL A N 1
ATOM 964 C CA . VAL A 1 121 ? -9.868 -9.430 14.895 1.00 75.00 121 VAL A CA 1
ATOM 965 C C . VAL A 1 121 ? -10.447 -10.831 14.699 1.00 75.00 121 VAL A C 1
ATOM 967 O O . VAL A 1 121 ? -11.535 -11.115 15.193 1.00 75.00 121 VAL A O 1
ATOM 970 N N . TRP A 1 122 ? -9.712 -11.723 14.038 1.00 74.69 122 TRP A N 1
ATOM 971 C CA . TRP A 1 122 ? -10.136 -13.100 13.794 1.00 74.69 122 TRP A CA 1
ATOM 972 C C . TRP A 1 122 ? -10.206 -13.944 15.076 1.00 74.69 122 TRP A C 1
ATOM 974 O O . TRP A 1 122 ? -11.207 -14.614 15.321 1.00 74.69 122 TRP A O 1
ATOM 984 N N . GLU A 1 123 ? -9.194 -13.860 15.946 1.00 73.62 123 GLU A N 1
ATOM 985 C CA . GLU A 1 123 ? -9.182 -14.500 17.271 1.00 73.62 123 GLU A CA 1
ATOM 986 C C . GLU A 1 123 ? -10.353 -13.991 18.132 1.00 73.62 123 GLU A C 1
ATOM 988 O O . GLU A 1 123 ? -10.952 -14.770 18.878 1.00 73.62 123 GLU A O 1
ATOM 993 N N . LYS A 1 124 ? -10.725 -12.709 17.994 1.00 73.19 124 LYS A N 1
ATOM 994 C CA . LYS A 1 124 ? -11.891 -12.114 18.662 1.00 73.19 124 LYS A CA 1
ATOM 995 C C . LYS A 1 124 ? -13.222 -12.592 18.071 1.00 73.19 124 LYS A C 1
ATOM 997 O O . LYS A 1 124 ? -14.143 -12.855 18.836 1.00 73.19 124 LYS A O 1
ATOM 1002 N N . LEU A 1 125 ? -13.320 -12.747 16.750 1.00 73.75 125 LEU A N 1
ATOM 1003 C CA . LEU A 1 125 ? -14.515 -13.260 16.065 1.00 73.75 125 LEU A CA 1
ATOM 1004 C C . LEU A 1 125 ? -14.809 -14.722 16.445 1.00 73.75 125 LEU A C 1
ATOM 1006 O O . LEU A 1 125 ? -15.962 -15.097 16.620 1.00 73.75 125 LEU A O 1
ATOM 1010 N N . ILE A 1 126 ? -13.760 -15.534 16.606 1.00 71.00 126 ILE A N 1
ATOM 1011 C CA . ILE A 1 126 ? -13.859 -16.950 16.994 1.00 71.00 126 ILE A CA 1
ATOM 1012 C C . ILE A 1 126 ? -14.037 -17.118 18.519 1.00 71.00 126 ILE A C 1
ATOM 1014 O O . ILE A 1 126 ? -14.342 -18.208 18.995 1.00 71.00 126 ILE A O 1
ATOM 1018 N N . GLY A 1 127 ? -13.873 -16.050 19.310 1.00 67.50 127 GLY A N 1
ATOM 1019 C CA . GLY A 1 127 ? -14.008 -16.105 20.771 1.00 67.50 127 GLY A CA 1
ATOM 1020 C C . GLY A 1 127 ? -12.880 -16.876 21.467 1.00 67.50 127 GLY A C 1
ATOM 1021 O O . GLY A 1 127 ? -13.018 -17.278 22.618 1.00 67.50 127 GLY A O 1
ATOM 1022 N N . LEU A 1 128 ? -11.742 -17.080 20.793 1.00 66.69 128 LEU A N 1
ATOM 1023 C CA . LEU A 1 128 ? -10.618 -17.886 21.290 1.00 66.69 128 LEU A CA 1
ATOM 1024 C C . LEU A 1 128 ? -9.597 -17.069 22.110 1.00 66.69 128 LEU A C 1
ATOM 1026 O O . LEU A 1 128 ? -8.464 -17.511 22.312 1.00 66.69 128 LEU A O 1
ATOM 1030 N N . HIS A 1 129 ? -9.998 -15.881 22.574 1.00 60.88 129 HIS A N 1
ATOM 1031 C CA . HIS A 1 129 ? -9.120 -14.864 23.164 1.00 60.88 129 HIS A CA 1
ATOM 1032 C C . HIS A 1 129 ? -8.412 -15.325 24.453 1.00 60.88 129 HIS A C 1
ATOM 1034 O O . HIS A 1 129 ? -7.267 -14.946 24.681 1.00 60.88 129 HIS A O 1
ATOM 1040 N N . ASP A 1 130 ? -9.043 -16.210 25.234 1.00 58.19 130 ASP A N 1
ATOM 1041 C CA . ASP A 1 130 ? -8.533 -16.682 26.535 1.00 58.19 130 ASP A CA 1
ATOM 1042 C C . ASP A 1 130 ? -7.813 -18.047 26.489 1.00 58.19 130 ASP A C 1
ATOM 1044 O O . ASP A 1 130 ? -7.414 -18.603 27.516 1.00 58.19 130 ASP A O 1
ATOM 1048 N N . CYS A 1 131 ? -7.606 -18.636 25.306 1.00 58.28 131 CYS A N 1
ATOM 1049 C CA . CYS A 1 131 ? -6.950 -19.943 25.208 1.00 58.28 131 CYS A CA 1
ATOM 1050 C C . CYS A 1 131 ? -5.424 -19.849 25.408 1.00 58.28 131 CYS A C 1
ATOM 1052 O O . CYS A 1 131 ? -4.688 -19.370 24.545 1.00 58.28 131 CYS A O 1
ATOM 1054 N N . ARG A 1 132 ? -4.921 -20.425 26.511 1.00 59.16 132 ARG A N 1
ATOM 1055 C CA . ARG A 1 132 ? -3.490 -20.441 26.896 1.00 59.16 132 ARG A CA 1
ATOM 1056 C C . ARG A 1 132 ? -2.574 -21.253 25.958 1.00 59.16 132 ARG A C 1
ATOM 1058 O O . ARG A 1 132 ? -1.356 -21.129 26.040 1.00 59.16 132 ARG A O 1
ATOM 1065 N N . SER A 1 133 ? -3.120 -22.093 25.069 1.00 67.62 133 SER A N 1
ATOM 1066 C CA . SER A 1 133 ? -2.317 -22.977 24.207 1.00 67.62 133 SER A CA 1
ATOM 1067 C C . SER A 1 133 ? -1.911 -22.319 22.880 1.00 67.62 133 SER A C 1
ATOM 1069 O O . SER A 1 133 ? -2.764 -22.034 22.034 1.00 67.62 133 SER A O 1
ATOM 1071 N N . LEU A 1 134 ? -0.601 -22.194 22.648 1.00 69.56 134 LEU A N 1
ATOM 1072 C CA . LEU A 1 134 ? -0.007 -21.688 21.401 1.00 69.56 134 LEU A CA 1
ATOM 1073 C C . LEU A 1 134 ? -0.439 -22.473 20.150 1.00 69.56 134 LEU A C 1
ATOM 1075 O O . LEU A 1 134 ? -0.684 -21.868 19.110 1.00 69.56 134 LEU A O 1
ATOM 1079 N N . CYS A 1 135 ? -0.600 -23.796 20.251 1.00 70.56 135 CYS A N 1
ATOM 1080 C CA . CYS A 1 135 ? -0.929 -24.643 19.098 1.00 70.56 135 CYS A CA 1
ATOM 1081 C C . CYS A 1 135 ? -2.351 -24.385 18.553 1.00 70.56 135 CYS A C 1
ATOM 1083 O O . CYS A 1 135 ? -2.538 -24.256 17.345 1.00 70.56 135 CYS A O 1
ATOM 1085 N N . LYS A 1 136 ? -3.351 -24.192 19.432 1.00 67.00 136 LYS A N 1
ATOM 1086 C CA . LYS A 1 136 ? -4.725 -23.839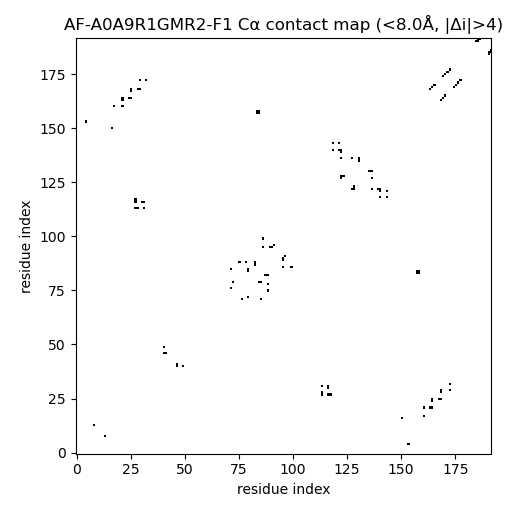 19.013 1.00 67.00 136 LYS A CA 1
ATOM 1087 C C . LYS A 1 136 ? -4.808 -22.434 18.409 1.00 67.00 136 LYS A C 1
ATOM 1089 O O . LYS A 1 136 ? -5.563 -22.227 17.465 1.00 67.00 136 LYS A O 1
ATOM 1094 N N . ARG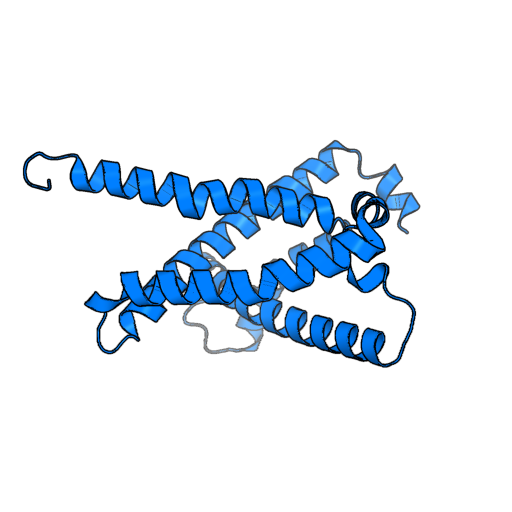 A 1 137 ? -3.996 -21.488 18.897 1.00 67.50 137 ARG A N 1
ATOM 1095 C CA . ARG A 1 137 ? -3.888 -20.146 18.301 1.00 67.50 137 ARG A CA 1
ATOM 1096 C C . ARG A 1 137 ? -3.228 -20.187 16.925 1.00 67.50 137 ARG A C 1
ATOM 1098 O O . ARG A 1 137 ? -3.716 -19.544 16.006 1.00 67.50 137 ARG A O 1
ATOM 1105 N N . ALA A 1 138 ? -2.168 -20.977 16.752 1.00 68.94 138 ALA A N 1
ATOM 1106 C CA . ALA A 1 138 ? -1.541 -21.177 15.446 1.00 68.94 138 ALA A CA 1
ATOM 1107 C C . ALA A 1 138 ? -2.520 -21.811 14.441 1.00 68.94 138 ALA A C 1
ATOM 1109 O O . ALA A 1 138 ? -2.674 -21.297 13.334 1.00 68.94 138 ALA A O 1
ATOM 1110 N N . ALA A 1 139 ? -3.257 -22.847 14.853 1.00 71.94 139 ALA A N 1
ATOM 1111 C CA . ALA A 1 139 ? -4.289 -23.474 14.028 1.00 71.94 139 ALA A CA 1
ATOM 1112 C C . ALA A 1 139 ?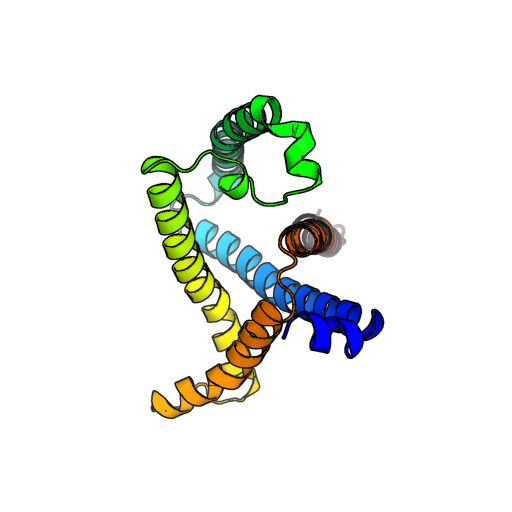 -5.424 -22.503 13.655 1.00 71.94 139 ALA A C 1
ATOM 1114 O O . ALA A 1 139 ? -5.870 -22.504 12.513 1.00 71.94 139 ALA A O 1
ATOM 1115 N N . ALA A 1 140 ? -5.842 -21.624 14.574 1.00 68.94 140 ALA A N 1
ATOM 1116 C CA . ALA A 1 140 ? -6.860 -20.605 14.307 1.00 68.94 140 ALA A CA 1
ATOM 1117 C C . ALA A 1 140 ? -6.398 -19.515 13.318 1.00 68.94 140 ALA A C 1
ATOM 1119 O O . ALA A 1 140 ? -7.239 -18.888 12.677 1.00 68.94 140 ALA A O 1
ATOM 1120 N N . ARG A 1 141 ? -5.084 -19.301 13.152 1.00 74.31 141 ARG A N 1
ATOM 1121 C CA . ARG A 1 141 ? -4.507 -18.317 12.212 1.00 74.31 141 ARG A CA 1
ATOM 1122 C C . ARG A 1 141 ? -4.332 -18.860 10.796 1.00 74.31 141 ARG A C 1
ATOM 1124 O O . ARG A 1 141 ? -4.441 -18.092 9.843 1.00 74.31 141 ARG A O 1
ATOM 1131 N N . LEU A 1 142 ? -4.104 -20.166 10.645 1.00 75.94 142 LEU A N 1
ATOM 1132 C CA . LEU A 1 142 ? -3.983 -20.823 9.338 1.00 75.94 142 LEU A CA 1
ATOM 1133 C C . LEU A 1 142 ? -5.142 -20.509 8.369 1.00 75.94 142 LEU A C 1
ATOM 1135 O O . LEU A 1 142 ? -4.841 -20.142 7.236 1.00 75.94 142 LEU A O 1
ATOM 1139 N N . PRO A 1 143 ? -6.433 -20.544 8.758 1.00 73.38 143 PRO A N 1
ATOM 1140 C CA . PRO A 1 143 ? -7.526 -20.217 7.840 1.00 73.38 143 PRO A CA 1
ATOM 1141 C C . PRO A 1 143 ? -7.573 -18.744 7.400 1.00 73.38 143 PRO A C 1
ATOM 1143 O O . PRO A 1 143 ? -8.275 -18.444 6.443 1.00 73.38 143 PRO A O 1
ATOM 1146 N N . VAL A 1 144 ? -6.822 -17.833 8.033 1.00 72.38 144 VAL A N 1
ATOM 1147 C CA . VAL A 1 144 ? -6.653 -16.445 7.555 1.00 72.38 144 VAL A CA 1
ATOM 1148 C C . VAL A 1 144 ? -5.490 -16.349 6.569 1.00 72.38 144 VAL A C 1
ATOM 1150 O O . VAL A 1 144 ? -5.609 -15.710 5.528 1.00 72.38 144 VAL A O 1
ATOM 1153 N N . VAL A 1 145 ? -4.366 -17.006 6.866 1.00 74.75 145 VAL A N 1
ATOM 1154 C CA . VAL A 1 145 ? -3.147 -16.938 6.039 1.00 74.75 145 VAL A CA 1
ATOM 1155 C C . VAL A 1 145 ? -3.274 -17.744 4.758 1.00 74.75 145 VAL A C 1
ATOM 1157 O O . VAL A 1 145 ? -2.823 -17.292 3.711 1.00 74.75 145 VAL A O 1
ATOM 1160 N N . VAL A 1 146 ? -3.871 -18.934 4.828 1.00 77.00 146 VAL A N 1
ATOM 1161 C CA . VAL A 1 146 ? -3.950 -19.870 3.700 1.00 77.00 146 VAL A CA 1
ATOM 1162 C C . VAL A 1 146 ? -4.698 -19.261 2.510 1.00 77.00 146 VAL A C 1
ATOM 1164 O O . VAL A 1 146 ? -4.148 -19.324 1.413 1.00 77.00 146 VAL A O 1
ATOM 1167 N N . PRO A 1 147 ? -5.865 -18.602 2.672 1.00 73.62 147 PRO A N 1
ATOM 1168 C CA . PRO A 1 147 ? -6.511 -17.901 1.567 1.00 73.62 147 PRO A CA 1
ATOM 1169 C C . PRO A 1 147 ? -5.658 -16.765 1.002 1.00 73.62 147 PRO A C 1
ATOM 1171 O O . PRO A 1 147 ? -5.551 -16.656 -0.211 1.00 73.62 147 PRO A O 1
ATOM 1174 N N . ILE A 1 148 ? -5.010 -15.956 1.850 1.00 73.19 148 ILE A N 1
ATOM 1175 C CA . ILE A 1 148 ? -4.156 -14.840 1.401 1.00 73.19 148 ILE A CA 1
ATOM 1176 C C . ILE A 1 148 ? -2.967 -15.369 0.588 1.00 73.19 148 ILE A C 1
ATOM 1178 O O . ILE A 1 148 ? -2.678 -14.864 -0.493 1.00 73.19 148 ILE A O 1
ATOM 1182 N N . TRP A 1 149 ? -2.300 -16.412 1.082 1.00 74.44 149 TRP A N 1
ATOM 1183 C CA . TRP A 1 149 ? -1.160 -17.047 0.423 1.00 74.44 149 TRP A CA 1
ATOM 1184 C C . TRP A 1 149 ? -1.560 -17.741 -0.883 1.00 74.44 149 TRP A C 1
ATOM 1186 O O . TRP A 1 149 ? -0.912 -17.546 -1.910 1.00 74.44 149 TRP A O 1
ATOM 1196 N N . PHE A 1 150 ? -2.662 -18.493 -0.870 1.00 71.56 150 PHE A N 1
ATOM 1197 C CA . PHE A 1 150 ? -3.212 -19.141 -2.059 1.00 71.56 150 PHE A CA 1
ATOM 1198 C C . PHE A 1 150 ? -3.561 -18.111 -3.135 1.00 71.56 150 PHE A C 1
ATOM 1200 O O . PHE A 1 150 ? -3.169 -18.251 -4.290 1.00 71.56 150 PHE A O 1
ATOM 1207 N N . LEU A 1 151 ? -4.237 -17.031 -2.751 1.00 65.56 151 LEU A N 1
ATOM 1208 C CA . LEU A 1 151 ? -4.670 -15.989 -3.673 1.00 65.56 151 LEU A CA 1
ATOM 1209 C C . LEU A 1 151 ? -3.487 -15.161 -4.204 1.00 65.56 151 LEU A C 1
ATOM 1211 O O . LEU A 1 151 ? -3.515 -14.749 -5.361 1.00 65.56 151 LEU A O 1
ATOM 1215 N N . ALA A 1 152 ? -2.421 -14.993 -3.411 1.00 67.94 152 ALA A N 1
ATOM 1216 C CA . ALA A 1 152 ? -1.165 -14.380 -3.847 1.00 67.94 152 ALA A C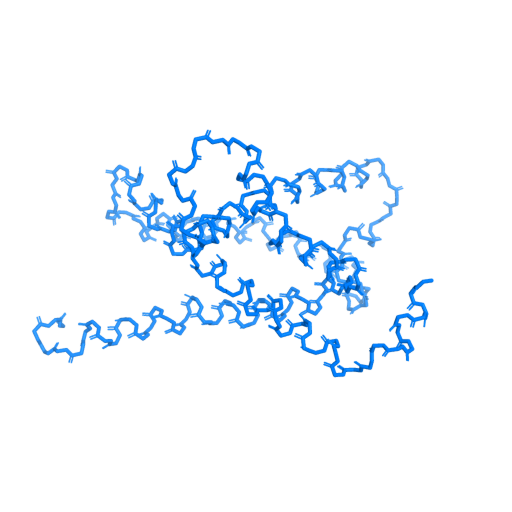A 1
ATOM 1217 C C . ALA A 1 152 ? -0.420 -15.226 -4.897 1.00 67.94 152 ALA A C 1
ATOM 1219 O O . ALA A 1 152 ? 0.164 -14.669 -5.824 1.00 67.94 152 ALA A O 1
ATOM 1220 N N . ILE A 1 153 ? -0.464 -16.559 -4.787 1.00 69.88 153 ILE A N 1
ATOM 1221 C CA . ILE A 1 153 ? 0.110 -17.471 -5.792 1.00 69.88 153 ILE A CA 1
ATOM 1222 C C . ILE A 1 153 ? -0.729 -17.471 -7.074 1.00 69.88 153 ILE A C 1
ATOM 1224 O O . ILE A 1 153 ? -0.182 -17.495 -8.175 1.00 69.88 153 ILE A O 1
ATOM 1228 N N . VAL A 1 154 ? -2.054 -17.441 -6.931 1.00 61.62 154 VAL A N 1
ATOM 1229 C CA . VAL A 1 154 ? -3.006 -17.503 -8.047 1.00 61.62 154 VAL A CA 1
ATOM 1230 C C . VAL A 1 154 ? -3.048 -16.198 -8.853 1.00 61.62 154 VAL A C 1
ATOM 1232 O O . VAL A 1 154 ? -3.258 -16.242 -10.064 1.00 61.62 154 VAL A O 1
ATOM 1235 N N . PHE A 1 155 ? -2.817 -15.040 -8.225 1.00 62.31 155 PHE A N 1
ATOM 1236 C CA . PHE A 1 155 ? -2.947 -13.731 -8.872 1.00 62.31 155 PHE A CA 1
ATOM 1237 C C . PHE A 1 155 ? -1.771 -12.780 -8.569 1.00 62.31 155 PHE A C 1
ATOM 1239 O O . PHE A 1 155 ? -1.900 -11.884 -7.730 1.00 62.31 155 PHE A O 1
ATOM 1246 N N . PRO A 1 156 ? -0.640 -12.869 -9.291 1.00 63.31 156 PRO A N 1
ATOM 1247 C CA . PRO A 1 156 ? 0.512 -11.989 -9.078 1.00 63.31 156 PRO A CA 1
ATOM 1248 C C . PRO A 1 156 ? 0.372 -10.622 -9.786 1.00 63.31 156 PRO A C 1
ATOM 1250 O O . PRO A 1 156 ? 1.287 -10.157 -10.466 1.00 63.31 156 PRO A O 1
ATOM 1253 N N . PHE A 1 157 ? -0.772 -9.944 -9.651 1.00 65.62 157 PHE A N 1
ATOM 1254 C CA . PHE A 1 157 ? -1.030 -8.649 -10.303 1.00 65.62 157 PHE A CA 1
ATOM 1255 C C . PHE A 1 157 ? -0.528 -7.461 -9.471 1.00 65.62 157 PHE A C 1
ATOM 1257 O O . PHE A 1 157 ? -1.322 -6.704 -8.920 1.00 65.62 157 PHE A O 1
ATOM 1264 N N . PHE A 1 158 ? 0.787 -7.255 -9.396 1.00 63.84 158 PHE A N 1
ATOM 1265 C CA . PHE A 1 158 ? 1.369 -6.181 -8.574 1.00 63.84 158 PHE A CA 1
ATOM 1266 C C . PHE A 1 158 ? 0.826 -4.777 -8.911 1.00 63.84 158 PHE A C 1
ATOM 1268 O O . PHE A 1 158 ? 0.437 -4.037 -8.012 1.00 63.84 158 PHE A O 1
ATOM 1275 N N . GLY A 1 159 ? 0.752 -4.424 -10.200 1.00 66.88 159 GLY A N 1
ATOM 1276 C CA . GLY A 1 159 ? 0.282 -3.110 -10.656 1.00 66.88 159 GLY A CA 1
ATOM 1277 C C . GLY A 1 159 ? -1.198 -2.849 -10.359 1.00 66.88 159 GLY A C 1
ATOM 1278 O O . GLY A 1 159 ? -1.502 -1.942 -9.587 1.00 66.88 159 GLY A O 1
ATOM 1279 N N . PRO A 1 160 ? -2.130 -3.653 -10.909 1.00 67.06 160 PRO A N 1
ATOM 1280 C CA . PRO A 1 160 ? -3.560 -3.477 -10.668 1.00 67.06 160 PRO A CA 1
ATOM 1281 C C . PRO A 1 160 ? -3.948 -3.536 -9.189 1.00 67.06 160 PRO A C 1
ATOM 1283 O O . PRO A 1 160 ? -4.810 -2.769 -8.772 1.00 67.06 160 PRO A O 1
ATOM 1286 N N . ILE A 1 161 ? -3.305 -4.394 -8.383 1.00 67.25 161 ILE A N 1
ATOM 1287 C CA . ILE A 1 161 ? -3.543 -4.443 -6.934 1.00 67.25 161 ILE A CA 1
ATOM 1288 C C . ILE A 1 161 ? -3.078 -3.139 -6.283 1.00 67.25 161 ILE A C 1
ATOM 1290 O O . ILE A 1 161 ? -3.854 -2.533 -5.551 1.00 67.25 161 ILE A O 1
ATOM 1294 N N . ASN A 1 162 ? -1.863 -2.665 -6.574 1.00 69.94 162 ASN A N 1
ATOM 1295 C CA . ASN A 1 162 ? -1.350 -1.423 -5.994 1.00 69.94 162 ASN A CA 1
ATOM 1296 C C . ASN A 1 162 ? -2.216 -0.208 -6.373 1.00 69.94 162 ASN A C 1
ATOM 1298 O O . ASN A 1 162 ? -2.525 0.623 -5.523 1.00 69.94 162 ASN A O 1
ATOM 1302 N N . SER A 1 163 ? -2.681 -0.133 -7.622 1.00 70.50 163 SER A N 1
ATOM 1303 C CA . SER A 1 163 ? -3.565 0.941 -8.085 1.00 70.50 163 SER A CA 1
ATOM 1304 C C . SER A 1 163 ? -4.984 0.837 -7.520 1.00 70.50 163 SER A C 1
ATOM 1306 O O . SER A 1 163 ? -5.553 1.855 -7.129 1.00 70.50 163 SER A O 1
ATOM 1308 N N . ALA A 1 164 ? -5.574 -0.360 -7.446 1.00 68.44 164 ALA A N 1
ATOM 1309 C CA . ALA A 1 164 ? -6.919 -0.559 -6.899 1.00 68.44 164 ALA A CA 1
ATOM 1310 C C . ALA A 1 164 ? -6.951 -0.338 -5.384 1.00 68.44 164 ALA A C 1
ATOM 1312 O O . ALA A 1 164 ? -7.841 0.339 -4.875 1.00 68.44 164 ALA A O 1
ATOM 1313 N N . VAL A 1 165 ? -5.950 -0.857 -4.666 1.00 69.00 165 VAL A N 1
ATOM 1314 C CA . VAL A 1 165 ? -5.770 -0.580 -3.241 1.00 69.00 165 VAL A CA 1
ATOM 1315 C C . VAL A 1 165 ? -5.519 0.909 -3.060 1.00 69.00 165 VAL A C 1
ATOM 1317 O O . VAL A 1 165 ? -6.271 1.531 -2.335 1.00 69.00 165 VAL A O 1
ATOM 1320 N N . GLY A 1 166 ? -4.567 1.523 -3.764 1.00 67.94 166 GLY A N 1
ATOM 1321 C CA . GLY A 1 166 ? -4.291 2.957 -3.640 1.00 67.94 166 GLY A CA 1
ATOM 1322 C C . GLY A 1 166 ? -5.523 3.834 -3.882 1.00 67.94 166 GLY A C 1
ATOM 1323 O O . GLY A 1 166 ? -5.855 4.668 -3.048 1.00 67.94 166 GLY A O 1
ATOM 1324 N N . SER A 1 167 ? -6.246 3.614 -4.979 1.00 75.00 167 SER A N 1
ATOM 1325 C CA . SER A 1 167 ? -7.419 4.424 -5.331 1.00 75.00 167 SER A CA 1
ATOM 1326 C C . SER A 1 167 ? -8.609 4.212 -4.397 1.00 75.00 167 SER A C 1
ATOM 1328 O O . SER A 1 167 ? -9.215 5.184 -3.969 1.00 75.00 167 SER A O 1
ATOM 1330 N N . LEU A 1 168 ? -8.955 2.975 -4.035 1.00 71.06 168 LEU A N 1
ATOM 1331 C CA . LEU A 1 168 ? -10.112 2.730 -3.171 1.00 71.06 168 LEU A CA 1
ATOM 1332 C C . LEU A 1 168 ? -9.760 2.964 -1.700 1.00 71.06 168 LEU A C 1
ATOM 1334 O O . LEU A 1 168 ? -10.463 3.679 -0.990 1.00 71.06 168 LEU A O 1
ATOM 1338 N N . LEU A 1 169 ? -8.650 2.406 -1.225 1.00 70.69 169 LEU A N 1
ATOM 1339 C CA . LEU A 1 169 ? -8.271 2.476 0.181 1.00 70.69 169 LEU A CA 1
ATOM 1340 C C . LEU A 1 169 ? -7.998 3.899 0.642 1.00 70.69 169 LEU A C 1
ATOM 1342 O O . LEU A 1 169 ? -8.552 4.330 1.655 1.00 70.69 169 LEU A O 1
ATOM 1346 N N . VAL A 1 170 ? -7.125 4.614 -0.071 1.00 73.62 170 VAL A N 1
ATOM 1347 C CA . VAL A 1 170 ? -6.688 5.955 0.334 1.00 73.62 170 VAL A CA 1
ATOM 1348 C C . VAL A 1 170 ? -7.871 6.914 0.265 1.00 73.62 170 VAL A C 1
ATOM 1350 O O . VAL A 1 170 ? -8.081 7.681 1.202 1.00 73.62 170 VAL A O 1
ATOM 1353 N N . SER A 1 171 ? -8.718 6.811 -0.764 1.00 77.69 171 SER A N 1
ATOM 1354 C CA . SER A 1 171 ? -9.934 7.622 -0.861 1.00 77.69 171 SER A CA 1
ATOM 1355 C C . SER A 1 171 ? -10.870 7.418 0.328 1.00 77.69 171 SER A C 1
ATOM 1357 O O . SER A 1 171 ? -11.290 8.398 0.946 1.00 77.69 171 SER A O 1
ATOM 1359 N N . PHE A 1 172 ? -11.159 6.172 0.714 1.00 74.75 172 PHE A N 1
ATOM 1360 C CA . PHE A 1 172 ? -12.052 5.918 1.845 1.00 74.75 172 PHE A CA 1
ATOM 1361 C C . PHE A 1 172 ? -11.437 6.315 3.195 1.00 74.75 172 PHE A C 1
ATOM 1363 O O . PHE A 1 172 ? -12.118 6.926 4.019 1.00 74.75 172 PHE A O 1
ATOM 1370 N N . THR A 1 173 ? -10.161 6.006 3.424 1.00 71.75 173 THR A N 1
ATOM 1371 C CA . THR A 1 173 ? -9.509 6.186 4.735 1.00 71.75 173 THR A CA 1
ATOM 1372 C C . THR A 1 173 ? -9.030 7.597 5.013 1.00 71.75 173 THR A C 1
ATOM 1374 O O . THR A 1 173 ? -9.132 8.052 6.149 1.00 71.75 173 THR A O 1
ATOM 1377 N N . VAL A 1 174 ? -8.494 8.281 4.005 1.00 75.50 174 VAL A N 1
ATOM 1378 C CA . VAL A 1 174 ? -7.864 9.595 4.173 1.00 75.50 174 VAL A CA 1
ATOM 1379 C C . VAL A 1 174 ? -8.862 10.718 3.920 1.00 75.50 174 VAL A C 1
ATOM 1381 O O . VAL A 1 174 ? -8.787 11.754 4.576 1.00 75.50 174 VAL A O 1
ATOM 1384 N N . TYR A 1 175 ? -9.825 10.508 3.018 1.00 79.62 175 TYR A N 1
ATOM 1385 C CA . TYR A 1 175 ? -10.760 11.556 2.614 1.00 79.62 175 TYR A CA 1
ATOM 1386 C C . TYR A 1 175 ? -12.183 11.310 3.119 1.00 79.62 175 TYR A C 1
ATOM 1388 O O . TYR A 1 175 ? -12.704 12.136 3.864 1.00 79.62 175 TYR A O 1
ATOM 1396 N N . ILE A 1 176 ? -12.815 10.184 2.767 1.00 80.88 176 ILE A N 1
ATOM 1397 C CA . ILE A 1 176 ? -14.253 9.976 3.022 1.00 80.88 176 ILE A CA 1
ATOM 1398 C C . ILE A 1 176 ? -14.550 9.840 4.521 1.00 80.88 176 ILE A C 1
ATOM 1400 O O . ILE A 1 176 ? -15.339 10.614 5.057 1.00 80.88 176 ILE A O 1
ATOM 1404 N N . ILE A 1 177 ? -13.924 8.884 5.218 1.00 81.56 177 ILE A N 1
ATOM 1405 C CA . ILE A 1 177 ? -14.212 8.620 6.638 1.00 81.56 177 ILE A CA 1
ATOM 1406 C C . ILE A 1 177 ? -13.893 9.842 7.521 1.00 81.56 177 ILE A C 1
ATOM 1408 O O . ILE A 1 177 ? -14.761 10.224 8.309 1.00 81.56 177 ILE A O 1
ATOM 1412 N N . PRO A 1 178 ? -12.724 10.507 7.401 1.00 80.62 178 PRO A N 1
ATOM 1413 C CA . PRO A 1 178 ? -12.413 11.671 8.231 1.00 80.62 178 PRO A CA 1
ATOM 1414 C C . PRO A 1 178 ? -13.315 12.873 7.940 1.00 80.62 178 PRO A C 1
ATOM 1416 O O . PRO A 1 178 ? -13.736 13.550 8.878 1.00 80.62 178 PRO A O 1
ATOM 1419 N N . ALA A 1 179 ? -13.660 13.125 6.671 1.00 81.56 179 ALA A N 1
ATOM 1420 C CA . ALA A 1 179 ? -14.563 14.216 6.308 1.00 81.56 179 ALA A CA 1
ATOM 1421 C C . ALA A 1 179 ? -15.983 13.975 6.836 1.00 81.56 179 ALA A C 1
ATOM 1423 O O . ALA A 1 179 ? -16.585 14.882 7.410 1.00 81.56 179 ALA A O 1
ATOM 1424 N N . LEU A 1 180 ? -16.496 12.745 6.716 1.00 83.19 180 LEU A N 1
ATOM 1425 C CA . LEU A 1 180 ? -17.788 12.364 7.287 1.00 83.19 180 LEU A CA 1
ATOM 1426 C C . LEU A 1 180 ? -17.778 12.477 8.813 1.00 83.19 180 LEU A C 1
ATOM 1428 O O . LEU A 1 180 ? -18.707 13.046 9.381 1.00 83.19 180 LEU A O 1
ATOM 1432 N N . ALA A 1 181 ? -16.723 11.997 9.477 1.00 81.56 181 ALA A N 1
ATOM 1433 C CA . ALA A 1 181 ? -16.575 12.126 10.922 1.00 81.56 181 ALA A CA 1
ATOM 1434 C C . ALA A 1 181 ? -16.578 13.601 11.350 1.00 81.56 181 ALA A C 1
ATOM 1436 O O . ALA A 1 181 ? -17.338 13.973 12.238 1.00 81.56 181 ALA A O 1
ATOM 1437 N N . HIS A 1 182 ? -15.821 14.461 10.664 1.00 82.44 182 HIS A N 1
ATOM 1438 C CA . HIS A 1 182 ? -15.815 15.900 10.923 1.00 82.44 182 HIS A CA 1
ATOM 1439 C C . HIS A 1 182 ? -17.206 16.522 10.722 1.00 82.44 182 HIS A C 1
ATOM 1441 O O . HIS A 1 182 ? -17.700 17.235 11.592 1.00 82.44 182 HIS A O 1
ATOM 1447 N N . MET A 1 183 ? -17.886 16.227 9.613 1.00 84.38 183 MET A N 1
ATOM 1448 C CA . MET A 1 183 ? -19.238 16.734 9.354 1.00 84.38 183 MET A CA 1
ATOM 1449 C C . MET A 1 183 ? -20.256 16.295 10.412 1.00 84.38 183 MET A C 1
ATOM 1451 O O . MET A 1 183 ? -21.122 17.084 10.778 1.00 84.38 183 MET A O 1
ATOM 1455 N N . ILE A 1 184 ? -20.165 15.055 10.900 1.00 83.81 184 ILE A N 1
ATOM 1456 C CA . ILE A 1 184 ? -21.057 14.518 11.935 1.00 83.81 184 ILE A CA 1
ATOM 1457 C C . ILE A 1 184 ? -20.752 15.161 13.294 1.00 83.81 184 ILE A C 1
ATOM 1459 O O . ILE A 1 184 ? -21.681 15.588 13.980 1.00 83.81 184 ILE A O 1
ATOM 1463 N N . THR A 1 185 ? -19.476 15.276 13.671 1.00 80.75 185 THR A N 1
ATOM 1464 C CA . THR A 1 185 ? -19.052 15.863 14.952 1.00 80.75 185 THR A CA 1
ATOM 1465 C C . THR A 1 185 ? -19.387 17.352 15.041 1.00 80.75 185 THR A C 1
ATOM 1467 O O . THR A 1 185 ? -19.882 17.800 16.071 1.00 80.75 185 THR A O 1
ATOM 1470 N N . TYR A 1 186 ? -19.211 18.108 13.956 1.00 76.69 186 TYR A N 1
ATOM 1471 C CA . TYR A 1 186 ? -19.478 19.552 13.902 1.00 76.69 186 TYR A CA 1
ATOM 1472 C C . TYR A 1 186 ? -20.883 19.897 13.372 1.00 76.69 186 TYR A C 1
ATOM 1474 O O . TYR A 1 186 ? -21.149 21.031 12.963 1.00 76.69 186 TYR A O 1
ATOM 1482 N N . ARG A 1 187 ? -21.809 18.927 13.372 1.00 70.69 187 ARG A N 1
ATOM 1483 C CA . ARG A 1 187 ? -23.175 19.110 12.857 1.00 70.69 187 ARG A CA 1
ATOM 1484 C C . ARG A 1 187 ? -24.025 20.032 13.737 1.00 70.69 187 ARG A C 1
ATOM 1486 O O . ARG A 1 187 ? -24.875 20.750 13.213 1.00 70.69 187 ARG A O 1
ATOM 1493 N N . SER A 1 188 ? -23.831 20.013 15.058 1.00 61.62 188 SER A N 1
ATOM 1494 C CA . SER A 1 188 ? -24.610 20.838 15.992 1.00 61.62 188 SER A CA 1
ATOM 1495 C C . SER A 1 188 ? -23.983 22.225 16.180 1.00 61.62 188 SER A C 1
ATOM 1497 O O . SER A 1 188 ? -22.765 22.387 16.145 1.00 61.62 188 SER A O 1
ATOM 1499 N N . ALA A 1 189 ? -24.817 23.249 16.384 1.00 58.06 189 ALA A N 1
ATOM 1500 C CA . ALA A 1 189 ? -24.364 24.631 16.581 1.00 58.06 189 ALA A CA 1
ATOM 1501 C C . ALA A 1 189 ? -23.566 24.845 17.883 1.00 58.06 189 ALA A C 1
ATOM 1503 O O . ALA A 1 189 ? -22.897 25.857 18.008 1.00 58.06 189 ALA A O 1
ATOM 1504 N N . HIS A 1 190 ? -23.631 23.909 18.837 1.00 54.47 190 HIS A N 1
ATOM 1505 C CA . HIS A 1 190 ? -22.839 23.939 20.074 1.00 54.47 190 HIS A CA 1
ATOM 1506 C C . HIS A 1 190 ? -21.443 23.309 19.923 1.00 54.47 190 HIS A C 1
ATOM 1508 O O . HIS A 1 190 ? -20.633 23.417 20.836 1.00 54.47 190 HIS A O 1
ATOM 1514 N N . ALA A 1 191 ? -21.177 22.612 18.812 1.00 52.94 191 ALA A N 1
ATOM 1515 C CA . ALA A 1 191 ? -19.902 21.943 18.555 1.00 52.94 191 ALA A CA 1
ATOM 1516 C C . ALA A 1 191 ? -18.985 22.716 17.589 1.00 52.94 191 ALA A C 1
ATOM 1518 O O . ALA A 1 191 ? -17.809 22.374 17.498 1.00 52.94 191 ALA A O 1
ATOM 1519 N N . ARG A 1 192 ? -19.520 23.712 16.865 1.00 50.06 192 ARG A N 1
ATOM 1520 C CA . ARG A 1 192 ? -18.769 24.648 16.007 1.00 50.06 192 ARG A CA 1
ATOM 1521 C C . ARG A 1 192 ? -18.168 25.778 16.827 1.00 50.06 192 ARG A C 1
ATOM 1523 O O . ARG A 1 192 ? -17.030 26.162 16.488 1.00 50.06 192 ARG A O 1
#